Protein AF-A0A1Q3CLB9-F1 (afdb_monomer_lite)

pLDDT: mean 78.93, std 16.19, range [43.19, 96.69]

Radius of gyration: 23.75 Å; chains: 1; bounding box: 47×70×68 Å

Sequence (214 aa):
MLLSHIIPLILFYLAISYITNFLNIKEQKQLYISRQRNLSVSLRSLCISPFTMAELWMNNGRGALLTTSLNHLMHMAEVAIIKFPNEGLTLIASGSAHLVIAVYHVPFRDFDLFYCYENKSASVNLKGLYQRLNLGGAYDAIAIYFDDFEDGIILGFVNPFTHQMTYGHVPVTEVYEDHVDINDINFEYEVVVGIPSDQFSYMMMQLAIVENEW

Secondary structure (DSSP, 8-state):
--HHHHHHHHHHHHHHHHHHHHHHHHHHHHHHHHHHHHHHHHHHHHH--TT--EEEEE-TTHHHHHHHHHHHHHTT-SEEEEEE-TTEEEEEEE-TTSS-EEEEEEEGGGSSEEEESS-EEEEEEHHHHHHHHTTS-TT-EEEEEE-TTSSEEEEEEE-TTT--EEEEEEEB----S----GGG-----S------HHHHHHHHHHHHHHHTT-

Foldseek 3Di:
DPVVPVVVVVVVVVVVVVVVVVVVVVVVVVVLVVVVVVVVVVCCVVPDDVQFQWKFKAAFLVLVVVLVVLVVLLVFAQKWKWKQDPQFIWIWGAGPVNPDIDIDTDGRVNTPDTDGNDTDMFMFGSVLVSVQSVVEDSGWMWMWIDGPPDQFIKIWTADSPPRDIDIGTTGTDDDPDDDDDCVVDPDDDPDDDDDPPVVVVVVVVVVVVVVVVD

Structure (mmCIF, N/CA/C/O backbone):
data_AF-A0A1Q3CLB9-F1
#
_entry.id   AF-A0A1Q3CLB9-F1
#
loop_
_atom_site.group_PDB
_atom_site.id
_atom_site.type_symbol
_atom_site.label_atom_id
_atom_site.label_alt_id
_atom_site.label_comp_id
_atom_site.label_asym_id
_atom_site.label_entity_id
_atom_site.label_seq_id
_atom_site.pdbx_PDB_ins_code
_atom_site.Cartn_x
_atom_site.Cartn_y
_atom_site.Cartn_z
_atom_site.occupancy
_atom_site.B_iso_or_equiv
_atom_site.auth_seq_id
_atom_site.auth_comp_id
_atom_site.auth_asym_id
_atom_site.auth_atom_id
_atom_site.pdbx_PDB_model_num
ATOM 1 N N . MET A 1 1 ? -29.312 51.714 -31.470 1.00 57.94 1 MET A N 1
ATOM 2 C CA . MET A 1 1 ? -28.957 50.770 -32.555 1.00 57.94 1 MET A CA 1
ATOM 3 C C . MET A 1 1 ? -27.475 50.344 -32.563 1.00 57.94 1 MET A C 1
ATOM 5 O O . MET A 1 1 ? -27.055 49.719 -33.520 1.00 57.94 1 MET A O 1
ATOM 9 N N . LEU A 1 2 ? -26.679 50.634 -31.516 1.00 55.00 2 LEU A N 1
ATOM 10 C CA . LEU A 1 2 ? -25.248 50.261 -31.442 1.00 55.00 2 LEU A CA 1
ATOM 11 C C . LEU A 1 2 ? -24.964 49.031 -30.554 1.00 55.00 2 LEU A C 1
ATOM 13 O O . LEU A 1 2 ? -23.942 48.378 -30.721 1.00 55.00 2 LEU A O 1
ATOM 17 N N . LEU A 1 3 ? -25.881 48.666 -29.650 1.00 49.91 3 LEU A N 1
ATOM 18 C CA . LEU A 1 3 ? -25.710 47.531 -28.728 1.00 49.91 3 LEU A CA 1
ATOM 19 C C . LEU A 1 3 ? -25.955 46.151 -29.370 1.00 49.91 3 LEU A C 1
ATOM 21 O O . LEU A 1 3 ? -25.411 45.163 -28.884 1.00 49.91 3 LEU A O 1
ATOM 25 N N . SER A 1 4 ? -26.705 46.063 -30.476 1.00 54.50 4 SER A N 1
ATOM 26 C CA . SER A 1 4 ? -27.024 44.778 -31.130 1.00 54.50 4 SER A CA 1
ATOM 27 C C . SER A 1 4 ? -25.842 44.150 -31.875 1.00 54.50 4 SER A C 1
ATOM 29 O O . SER A 1 4 ? -25.861 42.950 -32.129 1.00 54.50 4 SER A O 1
ATOM 31 N N . HIS A 1 5 ? -24.810 44.931 -32.207 1.00 56.56 5 HIS A N 1
ATOM 32 C CA . HIS A 1 5 ? -23.625 44.444 -32.925 1.00 56.56 5 HIS A CA 1
ATOM 33 C C . HIS A 1 5 ? -22.418 44.174 -32.017 1.00 56.56 5 HIS A C 1
ATOM 35 O O . HIS A 1 5 ? -21.510 43.454 -32.420 1.00 56.56 5 HIS A O 1
ATOM 41 N N . ILE A 1 6 ? -22.415 44.683 -30.781 1.00 65.25 6 ILE A N 1
ATOM 42 C CA . ILE A 1 6 ? -21.288 44.526 -29.845 1.00 65.25 6 ILE A CA 1
ATOM 43 C C . ILE A 1 6 ? -21.364 43.189 -29.091 1.00 65.25 6 ILE A C 1
ATOM 45 O O . ILE A 1 6 ? -20.353 42.514 -28.912 1.00 65.25 6 ILE A O 1
ATOM 49 N N . ILE A 1 7 ? -22.568 42.760 -28.704 1.00 69.25 7 ILE A N 1
ATOM 50 C CA . ILE A 1 7 ? -22.790 41.510 -27.958 1.00 69.25 7 ILE A CA 1
ATOM 51 C C . ILE A 1 7 ? -22.323 40.251 -28.728 1.00 69.25 7 ILE A C 1
ATOM 53 O O . ILE A 1 7 ? -21.618 39.437 -28.128 1.00 69.25 7 ILE A O 1
ATOM 57 N N . PRO A 1 8 ? -22.616 40.076 -30.037 1.00 72.31 8 PRO A N 1
ATOM 58 C CA . PRO A 1 8 ? -22.130 38.915 -30.787 1.00 72.31 8 PRO A CA 1
ATOM 59 C C . PRO A 1 8 ? -20.600 38.869 -30.891 1.00 72.31 8 PRO A C 1
ATOM 61 O O . PRO A 1 8 ? -20.013 37.792 -30.840 1.00 72.31 8 PRO A O 1
ATOM 64 N N . LEU A 1 9 ? -19.948 40.030 -30.997 1.00 69.12 9 LEU A N 1
ATOM 65 C CA . LEU A 1 9 ? -18.490 40.143 -31.095 1.00 69.12 9 LEU A CA 1
ATOM 66 C C . LEU A 1 9 ? -17.792 39.749 -29.787 1.00 69.12 9 LEU A C 1
ATOM 68 O O . LEU A 1 9 ? -16.794 39.032 -29.820 1.00 69.12 9 LEU A O 1
ATOM 72 N N . ILE A 1 10 ? -18.344 40.149 -28.638 1.00 72.62 10 ILE A N 1
ATOM 73 C CA . ILE A 1 10 ? -17.819 39.760 -27.319 1.00 72.62 10 ILE A CA 1
ATOM 74 C C . ILE A 1 10 ? -17.993 38.254 -27.089 1.00 72.62 10 ILE A C 1
ATOM 76 O O . ILE A 1 10 ? -17.055 37.587 -26.655 1.00 72.62 10 ILE A O 1
ATOM 80 N N . LEU A 1 11 ? -19.163 37.699 -27.422 1.00 69.56 11 LEU A N 1
ATOM 81 C CA . LEU A 1 11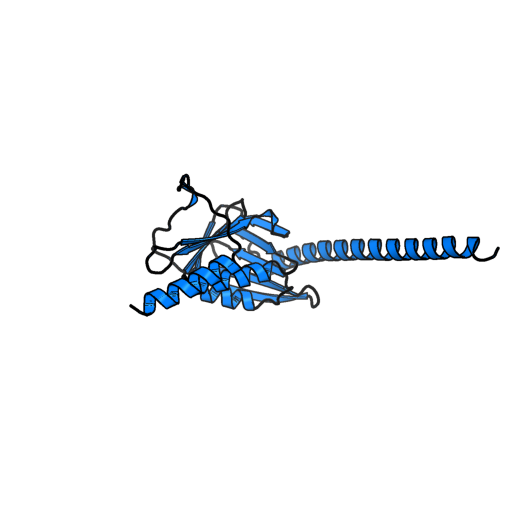 ? -19.419 36.261 -27.294 1.00 69.56 11 LEU A CA 1
ATOM 82 C C . LEU A 1 11 ? -18.503 35.434 -28.202 1.00 69.56 11 LEU A C 1
ATOM 84 O O . LEU A 1 11 ? -17.993 34.400 -27.776 1.00 69.56 11 LEU A O 1
ATOM 88 N N . PHE A 1 12 ? -18.234 35.910 -29.418 1.00 75.94 12 PHE A N 1
ATOM 89 C CA . PHE A 1 12 ? -17.296 35.268 -30.335 1.00 75.94 12 PHE A CA 1
ATOM 90 C C . PHE A 1 12 ? -15.861 35.276 -29.787 1.00 75.94 12 PHE A C 1
ATOM 92 O O . PHE A 1 12 ? -15.178 34.254 -29.824 1.00 75.94 12 PHE A O 1
ATOM 99 N N . TYR A 1 13 ? -15.420 36.392 -29.201 1.00 71.00 13 TYR A N 1
ATOM 100 C CA . TYR A 1 13 ? -14.084 36.498 -28.610 1.00 71.00 13 TYR A CA 1
ATOM 101 C C . TYR A 1 13 ? -13.918 35.602 -27.372 1.00 71.00 13 TYR A C 1
ATOM 103 O O . TYR A 1 13 ? -12.888 34.946 -27.207 1.00 71.00 13 TYR A O 1
ATOM 111 N N . LEU A 1 14 ? -14.950 35.517 -26.525 1.00 69.69 14 LEU A N 1
ATOM 112 C CA . LEU A 1 14 ? -14.973 34.610 -25.374 1.00 69.69 14 LEU A CA 1
ATOM 113 C C . LEU A 1 14 ? -14.983 33.140 -25.807 1.00 69.69 14 LEU A C 1
ATOM 115 O O . LEU A 1 14 ? -14.267 32.336 -25.216 1.00 69.69 14 LEU A O 1
ATOM 119 N N . ALA A 1 15 ? -15.727 32.794 -26.861 1.00 67.88 15 ALA A N 1
ATOM 120 C CA . ALA A 1 15 ? -15.744 31.441 -27.411 1.00 67.88 15 ALA A CA 1
ATOM 121 C C . ALA A 1 15 ? -14.373 31.038 -27.972 1.00 67.88 15 ALA A C 1
ATOM 123 O O . ALA A 1 15 ? -13.894 29.946 -27.675 1.00 67.88 15 ALA A O 1
ATOM 124 N N . ILE A 1 16 ? -13.701 31.928 -28.712 1.00 73.31 16 ILE A N 1
ATOM 125 C CA . ILE A 1 16 ? -12.342 31.674 -29.213 1.00 73.31 16 ILE A CA 1
ATOM 126 C C . ILE A 1 16 ? -11.362 31.497 -28.052 1.00 73.31 16 ILE A C 1
ATOM 128 O O . ILE A 1 16 ? -10.620 30.521 -28.049 1.00 73.31 16 ILE A O 1
ATOM 132 N N . SER A 1 17 ? -11.391 32.388 -27.055 1.00 68.25 17 SER A N 1
ATOM 133 C CA . SER A 1 17 ? -10.526 32.308 -25.867 1.00 68.25 17 SER A CA 1
ATOM 134 C C . SER A 1 17 ? -10.749 31.022 -25.058 1.00 68.25 17 SER A C 1
ATOM 136 O O . SER A 1 17 ? -9.806 30.396 -24.572 1.00 68.25 17 SER A O 1
ATOM 138 N N . TYR A 1 18 ? -12.003 30.578 -24.942 1.00 65.25 18 TYR A N 1
ATOM 139 C CA . TYR A 1 18 ? -12.338 29.323 -24.278 1.00 65.25 18 TYR A CA 1
ATOM 140 C C . TYR A 1 18 ? -11.830 28.108 -25.065 1.00 65.25 18 TYR A C 1
ATOM 142 O O . TYR A 1 18 ? -11.237 27.202 -24.483 1.00 65.25 18 TYR A O 1
ATOM 150 N N . ILE A 1 19 ? -12.006 28.101 -26.390 1.00 67.75 19 ILE A N 1
ATOM 151 C CA . ILE A 1 19 ? -11.545 27.012 -27.261 1.00 67.75 19 ILE A CA 1
ATOM 152 C C . ILE A 1 19 ? -10.016 26.926 -27.270 1.00 67.75 19 ILE A C 1
ATOM 154 O O . ILE A 1 19 ? -9.477 25.826 -27.159 1.00 67.75 19 ILE A O 1
ATOM 158 N N . THR A 1 20 ? -9.303 28.053 -27.348 1.00 61.88 20 THR A N 1
ATOM 159 C CA . THR A 1 20 ? -7.833 28.061 -27.306 1.00 61.88 20 THR A CA 1
ATOM 160 C C . THR A 1 20 ? -7.301 27.601 -25.954 1.00 61.88 20 THR A C 1
ATOM 162 O O . THR A 1 20 ? -6.386 26.781 -25.923 1.00 61.88 20 THR A O 1
ATOM 165 N N . ASN A 1 21 ? -7.905 28.024 -24.838 1.00 59.34 21 ASN A N 1
ATOM 166 C CA . ASN A 1 21 ? -7.548 27.500 -23.516 1.00 59.34 21 ASN A CA 1
ATOM 167 C C . ASN A 1 21 ? -7.835 25.998 -23.391 1.00 59.34 21 ASN A C 1
ATOM 169 O O . ASN A 1 21 ? -7.006 25.253 -22.874 1.00 59.34 21 ASN A O 1
ATOM 173 N N . PHE A 1 22 ? -8.974 25.526 -23.897 1.00 57.91 22 PHE A N 1
ATOM 174 C CA . PHE A 1 22 ? -9.333 24.111 -23.842 1.00 57.91 22 PHE A CA 1
ATOM 175 C C . PHE A 1 22 ? -8.406 23.232 -24.697 1.00 57.91 22 PHE A C 1
ATOM 177 O O . PHE A 1 22 ? -8.018 22.141 -24.271 1.00 57.91 22 PHE A O 1
ATOM 184 N N . LEU A 1 23 ? -8.012 23.709 -25.881 1.00 50.00 23 LEU A N 1
ATOM 185 C CA . LEU A 1 23 ? -7.028 23.042 -26.738 1.00 50.00 23 LEU A CA 1
ATOM 186 C C . LEU A 1 23 ? -5.643 23.017 -26.084 1.00 50.00 23 LEU A C 1
ATOM 188 O O . LEU A 1 23 ? -5.027 21.955 -26.036 1.00 50.00 23 LEU A O 1
ATOM 192 N N . ASN A 1 24 ? -5.207 24.127 -25.483 1.00 62.12 24 ASN A N 1
ATOM 193 C CA . ASN A 1 24 ? -3.935 24.209 -24.762 1.00 62.12 24 ASN A CA 1
ATOM 194 C C . ASN A 1 24 ? -3.892 23.231 -23.571 1.00 62.12 24 ASN A C 1
ATOM 196 O O . ASN A 1 24 ? -2.922 22.500 -23.398 1.00 62.12 24 ASN A O 1
ATOM 200 N N . ILE A 1 25 ? -4.982 23.111 -22.804 1.00 57.22 25 ILE A N 1
ATOM 201 C CA . ILE A 1 25 ? -5.084 22.132 -21.706 1.00 57.22 25 ILE A CA 1
ATOM 202 C C . ILE A 1 25 ? -5.002 20.690 -22.231 1.00 57.22 25 ILE A C 1
ATOM 204 O O . ILE A 1 25 ? -4.339 19.846 -21.624 1.00 57.22 25 ILE A O 1
ATOM 208 N N . LYS A 1 26 ? -5.646 20.380 -23.365 1.00 51.84 26 LYS A N 1
ATOM 209 C CA . LYS A 1 26 ? -5.561 19.045 -23.981 1.00 51.84 26 LYS A CA 1
ATOM 210 C C . LYS A 1 26 ? -4.156 18.727 -24.485 1.00 51.84 26 LYS A C 1
ATOM 212 O O . LYS A 1 26 ? -3.683 17.614 -24.256 1.00 51.84 26 LYS A O 1
ATOM 217 N N . GLU A 1 27 ? -3.493 19.678 -25.135 1.00 51.56 27 GLU A N 1
ATOM 218 C CA . GLU A 1 27 ? -2.121 19.514 -25.620 1.00 51.56 27 GLU A CA 1
ATOM 219 C C . GLU A 1 27 ? -1.133 19.359 -24.466 1.00 51.56 27 GLU A C 1
ATOM 221 O O . GLU A 1 27 ? -0.318 18.441 -24.495 1.00 51.56 27 GLU A O 1
ATOM 226 N N . GLN A 1 28 ? -1.262 20.152 -23.398 1.00 47.31 28 GLN A N 1
ATOM 227 C CA . GLN A 1 28 ? -0.448 19.996 -22.191 1.00 47.31 28 GLN A CA 1
ATOM 228 C C . GLN A 1 28 ? -0.676 18.645 -21.514 1.00 47.31 28 GLN A C 1
ATOM 230 O O . GLN A 1 28 ? 0.284 18.007 -21.088 1.00 47.31 28 GLN A O 1
ATOM 235 N N . LYS A 1 29 ? -1.920 18.156 -21.471 1.00 44.75 29 LYS A N 1
ATOM 236 C CA . LYS A 1 29 ? -2.231 16.827 -20.931 1.00 44.75 29 LYS A CA 1
ATOM 237 C C . LYS A 1 29 ? -1.627 15.706 -21.786 1.00 44.75 29 LYS A C 1
ATOM 239 O O . LYS A 1 29 ? -1.108 14.742 -21.237 1.00 44.75 29 LYS A O 1
ATOM 244 N N . GLN A 1 30 ? -1.634 15.837 -23.114 1.00 47.56 30 GLN A N 1
ATOM 245 C CA . GLN A 1 30 ? -0.994 14.880 -24.030 1.00 47.56 30 GLN A CA 1
ATOM 246 C C . GLN A 1 30 ? 0.540 14.926 -23.956 1.00 47.56 30 GLN A C 1
ATOM 248 O O . GLN A 1 30 ? 1.192 13.881 -23.949 1.00 47.56 30 GLN A O 1
ATOM 253 N N . LEU A 1 31 ? 1.133 16.115 -23.830 1.00 47.94 31 LEU A N 1
ATOM 254 C CA . LEU A 1 31 ? 2.564 16.304 -23.567 1.00 47.94 31 LEU A CA 1
ATOM 255 C C . LEU A 1 31 ? 2.975 15.733 -22.207 1.00 47.94 31 LEU A C 1
ATOM 257 O O . LEU A 1 31 ? 4.024 15.106 -22.101 1.00 47.94 31 LEU A O 1
ATOM 261 N N . TYR A 1 32 ? 2.137 15.886 -21.183 1.00 46.34 32 TYR A N 1
ATOM 262 C CA . TYR A 1 32 ? 2.347 15.281 -19.872 1.00 46.34 32 TYR A CA 1
ATOM 263 C C . TYR A 1 32 ? 2.294 13.750 -19.948 1.00 46.34 32 TYR A C 1
ATOM 265 O O . TYR A 1 32 ? 3.220 13.093 -19.490 1.00 46.34 32 TYR A O 1
ATOM 273 N N . ILE A 1 33 ? 1.281 13.173 -20.605 1.00 50.38 33 ILE A N 1
ATOM 274 C CA . ILE A 1 33 ? 1.142 11.715 -20.777 1.00 50.38 33 ILE A CA 1
ATOM 275 C C . ILE A 1 33 ? 2.295 11.129 -21.608 1.00 50.38 33 ILE A C 1
ATOM 277 O O . ILE A 1 33 ? 2.848 10.090 -21.259 1.00 50.38 33 ILE A O 1
ATOM 281 N N . SER A 1 34 ? 2.690 11.785 -22.701 1.00 47.19 34 SER A N 1
ATOM 282 C CA . SER A 1 34 ? 3.820 11.334 -23.528 1.00 47.19 34 SER A CA 1
ATOM 283 C C . SER A 1 34 ? 5.165 11.468 -22.809 1.00 47.19 34 SER A C 1
ATOM 285 O O . SER A 1 34 ? 6.009 10.583 -22.937 1.00 47.19 34 SER A O 1
ATOM 287 N N . ARG A 1 35 ? 5.360 12.509 -21.988 1.00 51.47 35 ARG A N 1
ATOM 288 C CA . ARG A 1 35 ? 6.551 12.641 -21.134 1.00 51.47 35 ARG A CA 1
ATOM 289 C C . ARG A 1 35 ? 6.564 11.637 -19.989 1.00 51.47 35 ARG A C 1
ATOM 291 O O . ARG A 1 35 ? 7.617 11.075 -19.741 1.00 51.47 35 ARG A O 1
ATOM 298 N N . GLN A 1 36 ? 5.423 11.349 -19.366 1.00 48.62 36 GLN A N 1
ATOM 299 C CA . GLN A 1 36 ? 5.272 10.273 -18.379 1.00 48.62 36 GLN A CA 1
ATOM 300 C C . GLN A 1 36 ? 5.627 8.908 -18.988 1.00 48.62 36 GLN A C 1
ATOM 302 O O . GLN A 1 36 ? 6.389 8.159 -18.391 1.00 48.62 36 GLN A O 1
ATOM 307 N N . ARG A 1 37 ? 5.198 8.624 -20.228 1.00 48.16 37 ARG A N 1
ATOM 308 C CA . ARG A 1 37 ? 5.634 7.423 -20.969 1.00 48.16 37 ARG A CA 1
ATOM 309 C C . ARG A 1 37 ? 7.136 7.405 -21.267 1.00 48.16 37 ARG A C 1
ATOM 311 O O . ARG A 1 37 ? 7.766 6.357 -21.203 1.00 48.16 37 ARG A O 1
ATOM 318 N N . ASN A 1 38 ? 7.736 8.549 -21.582 1.00 45.47 38 ASN A N 1
ATOM 319 C CA . ASN A 1 38 ? 9.188 8.621 -21.769 1.00 45.47 38 ASN A CA 1
ATOM 320 C C . ASN A 1 38 ? 9.947 8.479 -20.437 1.00 45.47 38 ASN A C 1
ATOM 322 O O . ASN A 1 38 ? 11.026 7.892 -20.416 1.00 45.47 38 ASN A O 1
ATOM 326 N N . LEU A 1 39 ? 9.370 8.940 -19.323 1.00 48.00 39 LEU A N 1
ATOM 327 C CA . LEU A 1 39 ? 9.885 8.704 -17.974 1.00 48.00 39 LEU A CA 1
ATOM 328 C C . LEU A 1 39 ? 9.754 7.237 -17.554 1.00 48.00 39 LEU A C 1
ATOM 330 O O . LEU A 1 39 ? 10.686 6.717 -16.955 1.00 48.00 39 LEU A O 1
ATOM 334 N N . SER A 1 40 ? 8.668 6.540 -17.907 1.00 45.88 40 SER A N 1
ATOM 335 C CA . SER A 1 40 ? 8.568 5.091 -17.680 1.00 45.88 40 SER A CA 1
ATOM 336 C C . SER A 1 40 ? 9.613 4.319 -18.481 1.00 45.88 40 SER A C 1
ATOM 338 O O . SER A 1 40 ? 10.141 3.320 -18.009 1.00 45.88 40 SER A O 1
ATOM 340 N N . VAL A 1 41 ? 9.994 4.815 -19.664 1.00 48.34 41 VAL A N 1
ATOM 341 C CA . VAL A 1 41 ? 11.107 4.254 -20.445 1.00 48.34 41 VAL A CA 1
ATOM 342 C C . VAL A 1 41 ? 12.470 4.556 -19.802 1.00 48.34 41 VAL A C 1
ATOM 344 O O . VAL A 1 41 ? 13.331 3.678 -19.792 1.00 48.34 41 VAL A O 1
ATOM 347 N N . SER A 1 42 ? 12.687 5.742 -19.216 1.00 46.25 42 SER A N 1
ATOM 348 C CA . SER A 1 42 ? 13.953 6.030 -18.519 1.00 46.25 42 SER A CA 1
ATOM 349 C C . SER A 1 42 ? 14.065 5.296 -17.179 1.00 46.25 42 SER A C 1
ATOM 351 O O . SER A 1 42 ? 15.148 4.828 -16.841 1.00 46.25 42 SER A O 1
ATOM 353 N N . LEU A 1 43 ? 12.963 5.134 -16.443 1.00 46.91 43 LEU A N 1
ATOM 354 C CA . LEU A 1 43 ? 12.898 4.322 -15.223 1.00 46.91 43 LEU A CA 1
ATOM 355 C C . LEU A 1 43 ? 13.128 2.837 -15.530 1.00 46.91 43 LEU A C 1
ATOM 357 O O . LEU A 1 43 ? 13.936 2.206 -14.849 1.00 46.91 43 LEU A O 1
ATOM 361 N N . ARG A 1 44 ? 12.580 2.331 -16.648 1.00 46.69 44 ARG A N 1
ATOM 362 C CA . ARG A 1 44 ? 12.943 1.020 -17.217 1.00 46.69 44 ARG A CA 1
ATOM 363 C C . ARG A 1 44 ? 14.445 0.853 -17.445 1.00 46.69 44 ARG A C 1
ATOM 365 O O . ARG A 1 44 ? 14.974 -0.228 -17.242 1.00 46.69 44 ARG A O 1
ATOM 372 N N . SER A 1 45 ? 15.148 1.911 -17.843 1.00 44.78 45 SER A N 1
ATOM 373 C CA . SER A 1 45 ? 16.596 1.841 -18.087 1.00 44.78 45 SER A CA 1
ATOM 374 C C . SER A 1 45 ? 17.472 1.995 -16.837 1.00 44.78 45 SER A C 1
ATOM 376 O O . SER A 1 45 ? 18.649 1.648 -16.889 1.00 44.78 45 SER A O 1
ATOM 378 N N . LEU A 1 46 ? 16.927 2.529 -15.737 1.00 44.78 46 LEU A N 1
ATOM 379 C CA . LEU A 1 46 ? 17.679 2.865 -14.520 1.00 44.78 46 LEU A CA 1
ATOM 380 C C . LEU A 1 46 ? 17.454 1.881 -13.366 1.00 44.78 46 LEU A C 1
ATOM 382 O O . LEU A 1 46 ? 18.340 1.754 -12.525 1.00 44.78 46 LEU A O 1
ATOM 386 N N . CYS A 1 47 ? 16.306 1.197 -13.317 1.00 43.19 47 CYS A N 1
ATOM 387 C CA . CYS A 1 47 ? 15.939 0.357 -12.170 1.00 43.19 47 CYS A CA 1
ATOM 388 C C . CYS A 1 47 ? 15.295 -0.988 -12.532 1.00 43.19 47 CYS A C 1
ATOM 390 O O . CYS A 1 47 ? 14.987 -1.752 -11.629 1.00 43.19 47 CYS A O 1
ATOM 392 N N . ILE A 1 48 ? 15.068 -1.296 -13.810 1.00 47.62 48 ILE A N 1
ATOM 393 C CA . ILE A 1 48 ? 14.277 -2.473 -14.189 1.00 47.62 48 ILE A CA 1
ATOM 394 C C . ILE A 1 48 ? 15.220 -3.520 -14.763 1.00 47.62 48 ILE A C 1
ATOM 396 O O . ILE A 1 48 ? 15.600 -3.503 -15.936 1.00 47.62 48 ILE A O 1
ATOM 400 N N . SER A 1 49 ? 15.614 -4.432 -13.879 1.00 50.41 49 SER A N 1
ATOM 401 C CA . SER A 1 49 ? 15.990 -5.793 -14.246 1.00 50.41 49 SER A CA 1
ATOM 402 C C . SER A 1 49 ? 15.024 -6.301 -15.332 1.00 50.41 49 SER A C 1
ATOM 404 O O . SER A 1 49 ? 13.813 -6.120 -15.195 1.00 50.41 49 SER A O 1
ATOM 406 N N . PRO A 1 50 ? 15.482 -6.969 -16.408 1.00 54.50 50 PRO A N 1
ATOM 407 C CA . PRO A 1 50 ? 14.577 -7.579 -17.389 1.00 54.50 50 PRO A CA 1
ATOM 408 C C . PRO A 1 50 ? 13.622 -8.626 -16.775 1.00 54.50 50 PRO A C 1
ATOM 410 O O . PRO A 1 50 ? 12.775 -9.157 -17.490 1.00 54.50 50 PRO A O 1
ATOM 413 N N . PHE A 1 51 ? 13.750 -8.904 -15.473 1.00 59.56 51 PHE A N 1
ATOM 414 C CA . PHE A 1 51 ? 12.959 -9.839 -14.688 1.00 59.56 51 PHE A CA 1
ATOM 415 C C . PHE A 1 51 ? 11.945 -9.181 -13.737 1.00 59.56 51 PHE A C 1
ATOM 417 O O . PHE A 1 51 ? 11.338 -9.902 -12.955 1.00 59.56 51 PHE A O 1
ATOM 424 N N . THR A 1 52 ? 11.705 -7.862 -13.803 1.00 62.75 52 THR A N 1
ATOM 425 C CA . THR A 1 52 ? 10.721 -7.210 -12.917 1.00 62.75 52 THR A CA 1
ATOM 426 C C . THR A 1 52 ? 9.353 -7.893 -12.984 1.00 62.75 52 THR A C 1
ATOM 428 O O . THR A 1 52 ? 8.699 -7.928 -14.031 1.00 62.75 52 THR A O 1
ATOM 431 N N . MET A 1 53 ? 8.926 -8.416 -11.834 1.00 80.12 53 MET A N 1
ATOM 432 C CA . MET A 1 53 ? 7.740 -9.260 -11.703 1.00 80.12 53 MET A CA 1
ATOM 433 C C . MET A 1 53 ? 6.463 -8.431 -11.582 1.00 80.12 53 MET A C 1
ATOM 435 O O . MET A 1 53 ? 5.436 -8.811 -12.147 1.00 80.12 53 MET A O 1
ATOM 439 N N . ALA A 1 54 ? 6.528 -7.279 -10.909 1.00 85.81 54 ALA A N 1
ATOM 440 C CA . ALA A 1 54 ? 5.441 -6.309 -10.851 1.00 85.81 54 ALA A CA 1
ATOM 441 C C . ALA A 1 54 ? 5.945 -4.867 -11.012 1.00 85.81 54 ALA A C 1
ATOM 443 O O . ALA A 1 54 ? 6.935 -4.466 -10.402 1.00 85.81 54 ALA A O 1
ATOM 444 N N . GLU A 1 55 ? 5.232 -4.081 -11.820 1.00 90.69 55 GLU A N 1
ATOM 445 C CA . GLU A 1 55 ? 5.443 -2.649 -12.041 1.00 90.69 55 GLU A CA 1
ATOM 446 C C . GLU A 1 55 ? 4.086 -1.930 -11.989 1.00 90.69 55 GLU A C 1
ATOM 448 O O . GLU A 1 55 ? 3.183 -2.190 -12.788 1.00 90.69 55 GLU A O 1
ATOM 453 N N . LEU A 1 56 ? 3.945 -1.002 -11.045 1.00 92.19 56 LEU A N 1
ATOM 454 C CA . LEU A 1 56 ? 2.691 -0.308 -10.752 1.00 92.19 56 LEU A CA 1
ATOM 455 C C . LEU A 1 56 ? 2.947 1.190 -10.701 1.00 92.19 56 LEU A C 1
ATOM 457 O O . LEU A 1 56 ? 3.905 1.609 -10.063 1.00 92.19 56 LEU A O 1
ATOM 461 N N . TRP A 1 57 ? 2.100 2.004 -11.321 1.00 91.69 57 TRP A N 1
ATOM 462 C CA . TRP A 1 57 ? 2.262 3.457 -11.326 1.00 91.69 57 TRP A CA 1
ATOM 463 C C . TRP A 1 57 ? 0.971 4.177 -10.967 1.00 91.69 57 TRP A C 1
ATOM 465 O O . TRP A 1 57 ? -0.092 3.875 -11.507 1.00 91.69 57 TRP A O 1
ATOM 475 N N . MET A 1 58 ? 1.078 5.175 -10.095 1.00 91.50 58 MET A N 1
ATOM 476 C CA . MET A 1 58 ? -0.029 6.004 -9.629 1.00 91.50 58 MET A CA 1
ATOM 477 C C . MET A 1 58 ? 0.338 7.484 -9.739 1.00 91.50 58 MET A C 1
ATOM 479 O O . MET A 1 58 ? 1.275 7.944 -9.090 1.00 91.50 58 MET A O 1
ATOM 483 N N . ASN A 1 59 ? -0.431 8.251 -10.510 1.00 88.81 59 ASN A N 1
ATOM 484 C CA . ASN A 1 59 ? -0.272 9.698 -10.659 1.00 88.81 59 ASN A CA 1
ATOM 485 C C . ASN A 1 59 ? -1.358 10.496 -9.916 1.00 88.81 59 ASN A C 1
ATOM 487 O O . ASN A 1 59 ? -2.287 9.955 -9.314 1.00 88.81 59 ASN A O 1
ATOM 491 N N . ASN A 1 60 ? -1.270 11.828 -10.023 1.00 80.06 60 ASN A N 1
ATOM 492 C CA . ASN A 1 60 ? -2.311 12.781 -9.615 1.00 80.06 60 ASN A CA 1
ATOM 493 C C . ASN A 1 60 ? -2.681 12.692 -8.125 1.00 80.06 60 ASN A C 1
ATOM 495 O O . ASN A 1 60 ? -3.852 12.796 -7.766 1.00 80.06 60 ASN A O 1
ATOM 499 N N . GLY A 1 61 ? -1.692 12.457 -7.262 1.00 78.31 61 GLY A N 1
ATOM 500 C CA . GLY A 1 61 ? -1.893 12.377 -5.814 1.00 78.31 61 GLY A CA 1
ATOM 501 C C . GLY A 1 61 ? -2.604 11.112 -5.326 1.00 78.31 61 GLY A C 1
ATOM 502 O O . GLY A 1 61 ? -2.852 10.982 -4.131 1.00 78.31 61 GLY A O 1
ATOM 503 N N . ARG A 1 62 ? -2.881 10.132 -6.201 1.00 83.06 62 ARG A N 1
ATOM 504 C CA . ARG A 1 62 ? -3.402 8.819 -5.775 1.00 83.06 62 ARG A CA 1
ATOM 505 C C . ARG A 1 62 ? -2.418 8.077 -4.867 1.00 83.06 62 ARG A C 1
ATOM 507 O O . ARG A 1 62 ? -2.839 7.337 -3.986 1.00 83.06 62 ARG A O 1
ATOM 514 N N . GLY A 1 63 ? -1.122 8.341 -5.021 1.00 83.25 63 GLY A N 1
ATOM 515 C CA . GLY A 1 63 ? -0.096 7.853 -4.108 1.00 83.25 63 GLY A CA 1
ATOM 516 C C . GLY A 1 63 ? -0.268 8.332 -2.660 1.00 83.25 63 GLY A C 1
ATOM 517 O O . GLY A 1 63 ? -0.070 7.561 -1.727 1.00 83.25 63 GLY A O 1
ATOM 518 N N . ALA A 1 64 ? -0.735 9.567 -2.450 1.00 85.69 64 ALA A N 1
ATOM 519 C CA . ALA A 1 64 ? -0.997 10.093 -1.110 1.00 85.69 64 ALA A CA 1
ATOM 520 C C . ALA A 1 64 ? -2.176 9.385 -0.416 1.00 85.69 64 ALA A C 1
ATOM 522 O O . ALA A 1 64 ? -2.203 9.281 0.814 1.00 85.69 64 ALA A O 1
ATOM 523 N N . LEU A 1 65 ? -3.137 8.868 -1.194 1.00 85.44 65 LEU A N 1
ATOM 524 C CA . LEU A 1 65 ? -4.230 8.047 -0.666 1.00 85.44 65 LEU A CA 1
ATOM 525 C C . LEU A 1 65 ? -3.697 6.727 -0.109 1.00 85.44 65 LEU A C 1
ATOM 527 O O . LEU A 1 65 ? -4.047 6.375 1.013 1.00 85.44 65 LEU A O 1
ATOM 531 N N . LEU A 1 66 ? -2.797 6.056 -0.839 1.00 88.12 66 LEU A N 1
ATOM 532 C CA . LEU A 1 66 ? -2.123 4.844 -0.363 1.00 88.12 66 LEU A CA 1
ATOM 533 C C . LEU A 1 66 ? -1.390 5.108 0.962 1.00 88.12 66 LEU A C 1
ATOM 535 O O . LEU A 1 66 ? -1.571 4.366 1.927 1.00 88.12 66 LEU A O 1
ATOM 539 N N . THR A 1 67 ? -0.630 6.205 1.043 1.00 90.75 67 THR A N 1
ATOM 540 C CA . THR A 1 67 ? 0.077 6.606 2.271 1.00 90.75 67 THR A CA 1
ATOM 541 C C . THR A 1 67 ? -0.886 6.845 3.436 1.00 90.75 67 THR A C 1
ATOM 543 O O . THR A 1 67 ? -0.650 6.365 4.544 1.00 90.75 67 THR A O 1
ATOM 546 N N . THR A 1 68 ? -2.001 7.540 3.192 1.00 89.81 68 THR A N 1
ATOM 547 C CA . THR A 1 68 ? -3.000 7.855 4.225 1.00 89.81 68 THR A CA 1
ATOM 548 C C . THR A 1 68 ? -3.714 6.594 4.716 1.00 89.81 68 THR A C 1
ATOM 550 O O . THR A 1 68 ? -3.889 6.414 5.919 1.00 89.81 68 THR A O 1
ATOM 553 N N . SER A 1 69 ? -4.080 5.681 3.813 1.00 87.81 69 SER A N 1
ATOM 554 C CA . SER A 1 69 ? -4.690 4.398 4.177 1.00 87.81 69 SER A CA 1
ATOM 555 C C . SER A 1 69 ? -3.738 3.524 5.002 1.00 87.81 69 SER A C 1
ATOM 557 O O . SER A 1 69 ? -4.157 2.933 5.997 1.00 87.81 69 SER A O 1
ATOM 559 N N . LEU A 1 70 ? -2.447 3.497 4.658 1.00 90.38 70 LEU A N 1
ATOM 560 C CA . LEU A 1 70 ? -1.441 2.734 5.403 1.00 90.38 70 LEU A CA 1
ATOM 561 C C . LEU A 1 70 ? -1.169 3.280 6.807 1.00 90.38 70 LEU A C 1
ATOM 563 O O . LEU A 1 70 ? -0.869 2.493 7.704 1.00 90.38 70 LEU A O 1
ATOM 567 N N . ASN A 1 71 ? -1.334 4.588 7.030 1.00 90.81 71 ASN A N 1
ATOM 568 C CA . ASN A 1 71 ? -1.211 5.174 8.366 1.00 90.81 71 ASN A CA 1
ATOM 569 C C . ASN A 1 71 ? -2.186 4.525 9.364 1.00 90.81 71 ASN A C 1
ATOM 571 O O . ASN A 1 71 ? -1.816 4.231 10.495 1.00 90.81 71 ASN A O 1
ATOM 575 N N . HIS A 1 72 ? -3.422 4.246 8.939 1.00 87.25 72 HIS A N 1
ATOM 576 C CA . HIS A 1 72 ? -4.406 3.576 9.791 1.00 87.25 72 HIS A CA 1
ATOM 577 C C . HIS A 1 72 ? -4.049 2.105 10.045 1.00 87.25 72 HIS A C 1
ATOM 579 O O . HIS A 1 72 ? -4.179 1.629 11.170 1.00 87.25 72 HIS A O 1
ATOM 585 N N . LEU A 1 73 ? -3.542 1.403 9.026 1.00 88.31 73 LEU A N 1
ATOM 586 C CA . LEU A 1 73 ? -3.145 -0.005 9.136 1.00 88.31 73 LEU A CA 1
ATOM 587 C C . LEU A 1 73 ? -1.961 -0.212 10.090 1.00 88.31 73 LEU A C 1
ATOM 589 O O . LEU A 1 73 ? -1.939 -1.191 10.834 1.00 88.31 73 LEU A O 1
ATOM 593 N N . MET A 1 74 ? -1.018 0.731 10.134 1.00 90.12 74 MET A N 1
ATOM 594 C CA . MET A 1 74 ? 0.131 0.685 11.047 1.00 90.12 74 MET A CA 1
ATOM 595 C C . MET A 1 74 ? -0.234 0.669 12.532 1.00 90.12 74 MET A C 1
ATOM 597 O O . MET A 1 74 ? 0.542 0.174 13.345 1.00 90.12 74 MET A O 1
ATOM 601 N N . HIS A 1 75 ? -1.371 1.256 12.908 1.00 87.12 75 HIS A N 1
ATOM 602 C CA . HIS A 1 75 ? -1.826 1.235 14.298 1.00 87.12 75 HIS A CA 1
ATOM 603 C C . HIS A 1 75 ? -2.436 -0.115 14.692 1.00 87.12 75 HIS A C 1
ATOM 605 O O . HIS A 1 75 ? -2.609 -0.378 15.878 1.00 87.12 75 HIS A O 1
ATOM 611 N N . MET A 1 76 ? -2.758 -0.956 13.707 1.00 86.94 76 MET A N 1
ATOM 612 C CA . MET A 1 76 ? -3.402 -2.248 13.906 1.00 86.94 76 MET A CA 1
ATOM 613 C C . MET A 1 76 ? -2.408 -3.412 13.839 1.00 86.94 76 MET A C 1
ATOM 615 O O . MET A 1 76 ? -2.511 -4.340 14.637 1.00 86.94 76 MET A O 1
ATOM 619 N N . ALA A 1 77 ? -1.466 -3.375 12.893 1.00 88.94 77 ALA A N 1
ATOM 620 C CA . ALA A 1 77 ? -0.557 -4.480 12.607 1.00 88.94 77 ALA A CA 1
ATOM 621 C C . ALA A 1 77 ? 0.881 -3.999 12.380 1.00 88.94 77 ALA A C 1
ATOM 623 O O . ALA A 1 77 ? 1.121 -2.898 11.880 1.00 88.94 77 ALA A O 1
ATOM 624 N N . GLU A 1 78 ? 1.847 -4.855 12.711 1.00 90.31 78 GLU A N 1
ATOM 625 C CA . GLU A 1 78 ? 3.266 -4.592 12.450 1.00 90.31 78 GLU A CA 1
ATOM 626 C C . GLU A 1 78 ? 3.667 -4.960 11.015 1.00 90.31 78 GLU A C 1
ATOM 628 O O . GLU A 1 78 ? 4.432 -4.238 10.370 1.00 90.31 78 GLU A O 1
ATOM 633 N N . VAL A 1 79 ? 3.128 -6.068 10.507 1.00 90.44 79 VAL A N 1
ATOM 634 C CA . VAL A 1 79 ? 3.464 -6.639 9.201 1.00 90.44 79 VAL A CA 1
ATOM 635 C C . VAL A 1 79 ? 2.206 -6.746 8.347 1.00 90.44 79 VAL A C 1
ATOM 637 O O . VAL A 1 79 ? 1.116 -7.021 8.850 1.00 90.44 79 VAL A O 1
ATOM 640 N N . ALA A 1 80 ? 2.363 -6.523 7.046 1.00 91.38 80 ALA A N 1
ATOM 641 C CA . ALA A 1 80 ? 1.333 -6.784 6.053 1.00 91.38 80 ALA A CA 1
ATOM 642 C C . ALA A 1 80 ? 1.903 -7.582 4.888 1.00 91.38 80 ALA A C 1
ATOM 644 O O . ALA A 1 80 ? 3.063 -7.413 4.513 1.00 91.38 80 ALA A O 1
ATOM 645 N N . ILE A 1 81 ? 1.054 -8.395 4.275 1.00 90.69 81 ILE A N 1
ATOM 646 C CA . ILE A 1 81 ? 1.331 -9.017 2.988 1.00 90.69 81 ILE A CA 1
ATOM 647 C C . ILE A 1 81 ? 0.824 -8.088 1.903 1.00 90.69 81 ILE A C 1
ATOM 649 O O . ILE A 1 81 ? -0.343 -7.695 1.905 1.00 90.69 81 ILE A O 1
ATOM 653 N N . ILE A 1 82 ? 1.678 -7.803 0.938 1.00 91.75 82 ILE A N 1
ATOM 654 C CA . ILE A 1 82 ? 1.303 -7.169 -0.313 1.00 91.75 82 ILE A CA 1
ATOM 655 C C . ILE A 1 82 ? 1.151 -8.270 -1.345 1.00 91.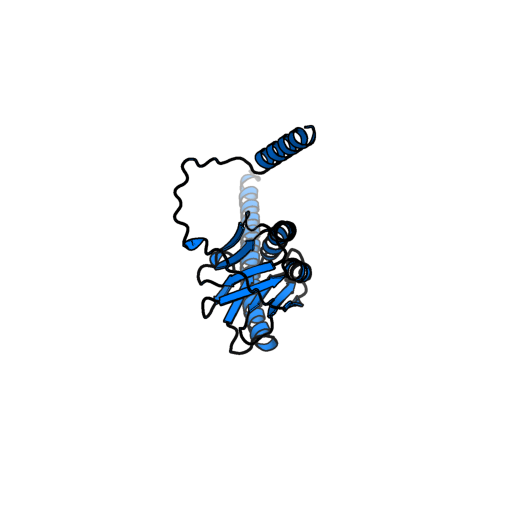75 82 ILE A C 1
ATOM 657 O O . ILE A 1 82 ? 2.129 -8.919 -1.693 1.00 91.75 82 ILE A O 1
ATOM 661 N N . LYS A 1 83 ? -0.073 -8.493 -1.816 1.00 90.25 83 LYS A N 1
ATOM 662 C CA . LYS A 1 83 ? -0.394 -9.360 -2.946 1.00 90.25 83 LYS A CA 1
ATOM 663 C C . LYS A 1 83 ? -0.515 -8.511 -4.213 1.00 90.25 83 LYS A C 1
ATOM 665 O O . LYS A 1 83 ? -1.129 -7.440 -4.201 1.00 90.25 83 LYS A O 1
ATOM 670 N N . PHE A 1 84 ? 0.002 -9.048 -5.309 1.00 88.06 84 PHE A N 1
ATOM 671 C CA . PHE A 1 84 ? -0.016 -8.459 -6.644 1.00 88.06 84 PHE A CA 1
ATOM 672 C C . PHE A 1 84 ? -0.843 -9.317 -7.624 1.00 88.06 84 PHE A C 1
ATOM 674 O O . PHE A 1 84 ? -0.284 -9.885 -8.562 1.00 88.06 84 PHE A O 1
ATOM 681 N N . PRO A 1 85 ? -2.158 -9.516 -7.396 1.00 85.06 85 PRO A N 1
ATOM 682 C CA . PRO A 1 85 ? -3.005 -10.220 -8.351 1.00 85.06 85 PRO A CA 1
ATOM 683 C C . PRO A 1 85 ? -3.262 -9.386 -9.613 1.00 85.06 85 PRO A C 1
ATOM 685 O O . PRO A 1 85 ? -3.217 -8.160 -9.588 1.00 85.06 85 PRO A O 1
ATOM 688 N N . ASN A 1 86 ? -3.671 -10.039 -10.702 1.00 84.12 86 ASN A N 1
ATOM 689 C CA . ASN A 1 86 ? -4.057 -9.361 -11.952 1.00 84.12 86 ASN A CA 1
ATOM 690 C C . ASN A 1 86 ? -5.184 -8.314 -11.797 1.00 84.12 86 ASN A C 1
ATOM 692 O O . ASN A 1 86 ? -5.371 -7.469 -12.670 1.00 84.12 86 ASN A O 1
ATOM 696 N N . GLU A 1 87 ? -5.950 -8.370 -10.706 1.00 88.25 87 GLU A N 1
ATOM 697 C CA . GLU A 1 87 ? -7.084 -7.480 -10.442 1.00 88.25 87 GLU A CA 1
ATOM 698 C C . GLU A 1 87 ? -6.696 -6.176 -9.726 1.00 88.25 87 GLU A C 1
ATOM 700 O O . GLU A 1 87 ? -7.486 -5.229 -9.697 1.00 88.25 87 GLU A O 1
ATOM 705 N N . GLY A 1 88 ? -5.490 -6.082 -9.162 1.00 91.38 88 GLY A N 1
ATOM 706 C CA . GLY A 1 88 ? -5.063 -4.894 -8.430 1.00 91.38 88 GLY A CA 1
ATOM 707 C C . GLY A 1 88 ? -3.998 -5.165 -7.376 1.00 91.38 88 GLY A C 1
ATOM 708 O O . GLY A 1 88 ? -3.451 -6.254 -7.277 1.00 91.38 88 GLY A O 1
ATOM 709 N N . LEU A 1 89 ? -3.722 -4.159 -6.554 1.00 91.94 89 LEU A N 1
ATOM 710 C CA . LEU A 1 89 ? -2.847 -4.276 -5.391 1.00 91.94 89 LEU A CA 1
ATOM 711 C C . LEU A 1 89 ? -3.694 -4.606 -4.164 1.00 91.94 89 LEU A C 1
ATOM 713 O O . LEU A 1 89 ? -4.667 -3.904 -3.890 1.00 91.94 89 LEU A O 1
ATOM 717 N N . THR A 1 90 ? -3.319 -5.631 -3.403 1.00 91.69 90 THR A N 1
ATOM 718 C CA . THR A 1 90 ? -4.018 -5.975 -2.157 1.00 91.69 90 THR A CA 1
ATOM 719 C C . THR A 1 90 ? -3.039 -6.039 -0.997 1.00 91.69 90 THR A C 1
ATOM 721 O O . THR A 1 90 ? -2.041 -6.742 -1.061 1.00 91.69 90 THR A O 1
ATOM 724 N N . LEU A 1 91 ? -3.335 -5.319 0.075 1.00 91.50 91 LEU A N 1
ATOM 725 C CA . LEU A 1 91 ? -2.625 -5.347 1.346 1.00 91.50 91 LEU A CA 1
ATOM 726 C C . LEU A 1 91 ? -3.491 -6.075 2.371 1.00 91.50 91 LEU A C 1
ATOM 728 O O . LEU A 1 91 ? -4.651 -5.711 2.566 1.00 91.50 91 LEU A O 1
ATOM 732 N N . ILE A 1 92 ? -2.926 -7.082 3.027 1.00 90.31 92 ILE A N 1
ATOM 733 C CA . ILE A 1 92 ? -3.593 -7.842 4.086 1.00 90.31 92 ILE A CA 1
ATOM 734 C C . ILE A 1 92 ? -2.749 -7.732 5.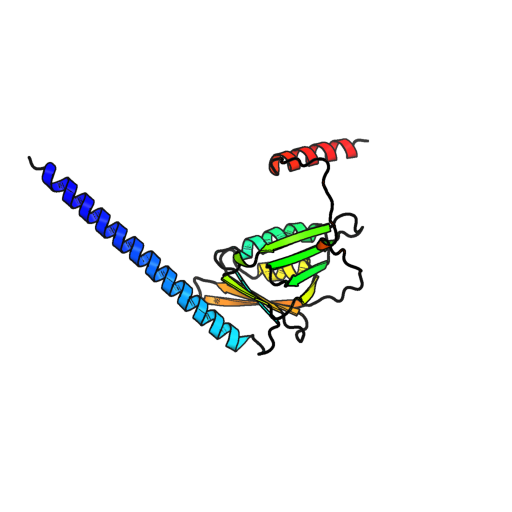347 1.00 90.31 92 ILE A C 1
ATOM 736 O O . ILE A 1 92 ? -1.567 -8.073 5.338 1.00 90.31 92 ILE A O 1
ATOM 740 N N . ALA A 1 93 ? -3.359 -7.257 6.426 1.00 89.62 93 ALA A N 1
ATOM 741 C CA . ALA A 1 93 ? -2.731 -7.128 7.732 1.00 89.62 93 ALA A CA 1
ATOM 742 C C . ALA A 1 93 ? -3.620 -7.754 8.805 1.00 89.62 93 ALA A C 1
ATOM 744 O O . ALA A 1 93 ? -4.843 -7.615 8.772 1.00 89.62 93 ALA A O 1
ATOM 745 N N . SER A 1 94 ? -2.992 -8.409 9.776 1.00 87.06 94 SER A N 1
ATOM 746 C CA . SER A 1 94 ? -3.666 -9.005 10.925 1.00 87.06 94 SER A CA 1
ATOM 747 C C . SER A 1 94 ? -3.188 -8.331 12.203 1.00 87.06 94 SER A C 1
ATOM 749 O O . SER A 1 94 ? -1.989 -8.125 12.384 1.00 87.06 94 SER A O 1
ATOM 751 N N . GLY A 1 95 ? -4.119 -7.998 13.097 1.00 83.00 95 GLY A N 1
ATOM 752 C CA . GLY A 1 95 ? -3.770 -7.538 14.440 1.00 83.00 95 GLY A CA 1
ATOM 753 C C . GLY A 1 95 ? -3.084 -8.635 15.264 1.00 83.00 95 GLY A C 1
ATOM 754 O O . GLY A 1 95 ? -3.184 -9.817 14.937 1.00 83.00 95 GLY A O 1
ATOM 755 N N . SER A 1 96 ? -2.439 -8.246 16.366 1.00 76.94 96 SER A N 1
ATOM 756 C CA . SER A 1 96 ? -1.613 -9.119 17.226 1.00 76.94 96 SER A CA 1
ATOM 757 C C . SER A 1 96 ? -2.336 -10.314 17.864 1.00 76.94 96 SER A 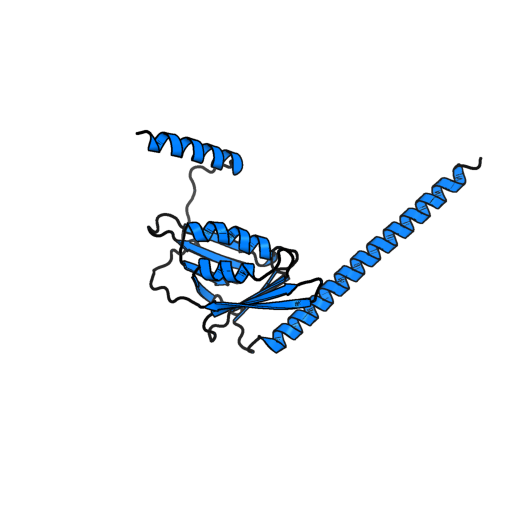C 1
ATOM 759 O O . SER A 1 96 ? -1.681 -11.239 18.330 1.00 76.94 96 SER A O 1
ATOM 761 N N . ALA A 1 97 ? -3.671 -10.306 17.901 1.00 76.31 97 ALA A N 1
ATOM 762 C CA . ALA A 1 97 ? -4.489 -11.418 18.393 1.00 76.31 97 ALA A CA 1
ATOM 763 C C . ALA A 1 97 ? -5.196 -12.202 17.269 1.00 76.31 97 ALA A C 1
ATOM 765 O O . ALA A 1 97 ? -6.027 -13.056 17.559 1.00 76.31 97 ALA A O 1
ATOM 766 N N . HIS A 1 98 ? -4.955 -11.860 15.998 1.00 72.69 98 HIS A N 1
ATOM 767 C CA . HIS A 1 98 ? -5.656 -12.386 14.814 1.00 72.69 98 HIS A CA 1
ATOM 768 C C . HIS A 1 98 ? -7.192 -12.269 14.824 1.00 72.69 98 HIS A C 1
ATOM 770 O O . HIS A 1 98 ? -7.865 -12.804 13.951 1.00 72.69 98 HIS A O 1
ATOM 776 N N . LEU A 1 99 ? -7.761 -11.521 15.775 1.00 80.88 99 LEU A N 1
ATOM 777 C CA . LEU A 1 99 ? -9.203 -11.261 15.863 1.00 80.88 99 LEU A CA 1
ATOM 778 C C . LEU A 1 99 ? -9.680 -10.207 14.858 1.00 80.88 99 LEU A C 1
ATOM 780 O O . LEU A 1 99 ? -10.867 -10.134 14.553 1.00 80.88 99 LEU A O 1
ATOM 784 N N . VAL A 1 100 ? -8.763 -9.369 14.371 1.00 84.19 100 VAL A N 1
ATOM 785 C CA . VAL A 1 100 ? -9.052 -8.293 13.423 1.00 84.19 100 VAL A CA 1
ATOM 786 C C . VAL A 1 100 ? -8.135 -8.447 12.225 1.00 84.19 100 VAL A C 1
ATOM 788 O O . VAL A 1 100 ? -6.911 -8.497 12.368 1.00 84.19 100 VAL A O 1
ATOM 791 N N . ILE A 1 101 ? -8.748 -8.488 11.048 1.00 86.94 101 ILE A N 1
ATOM 792 C CA . ILE A 1 101 ? -8.068 -8.551 9.762 1.00 86.94 101 ILE A CA 1
ATOM 793 C C . ILE A 1 101 ? -8.481 -7.315 8.978 1.00 86.94 101 ILE A C 1
ATOM 795 O O . ILE A 1 101 ? -9.671 -7.027 8.845 1.00 86.94 101 ILE A O 1
ATOM 799 N N . ALA A 1 102 ? -7.502 -6.588 8.455 1.00 88.94 102 ALA A N 1
ATOM 800 C CA . ALA A 1 102 ? -7.746 -5.483 7.549 1.00 88.94 102 ALA A CA 1
ATOM 801 C C . ALA A 1 102 ? -7.282 -5.848 6.146 1.00 88.94 102 ALA A C 1
ATOM 803 O O . ALA A 1 102 ? -6.171 -6.343 5.940 1.00 88.94 102 ALA A O 1
ATOM 804 N N . VAL A 1 103 ? -8.148 -5.543 5.185 1.00 89.38 103 VAL A N 1
ATOM 805 C CA . VAL A 1 103 ? -7.879 -5.685 3.759 1.00 89.38 103 VAL A CA 1
ATOM 806 C C . VAL A 1 103 ? -7.958 -4.317 3.134 1.00 89.38 103 VAL A C 1
ATOM 808 O O . VAL A 1 103 ? -8.965 -3.620 3.256 1.00 89.38 103 VAL A O 1
ATOM 811 N N . TYR A 1 104 ? -6.901 -3.945 2.434 1.00 90.81 104 TYR A N 1
ATOM 812 C CA . TYR A 1 104 ? -6.883 -2.758 1.608 1.00 90.81 104 TYR A CA 1
ATOM 813 C C . TYR A 1 104 ? -6.647 -3.171 0.163 1.00 90.81 104 TYR A C 1
ATOM 815 O O . TYR A 1 104 ? -5.630 -3.779 -0.155 1.00 90.81 104 TYR A O 1
ATOM 823 N N . HIS A 1 105 ? -7.601 -2.858 -0.708 1.00 91.50 105 HIS A N 1
ATOM 824 C CA . HIS A 1 105 ? -7.556 -3.231 -2.114 1.00 91.50 105 HIS A CA 1
ATOM 825 C C . HIS A 1 105 ? -7.616 -1.984 -2.994 1.00 91.50 105 HIS A C 1
ATOM 827 O O . HIS A 1 105 ? -8.532 -1.170 -2.869 1.00 91.50 105 HIS A O 1
ATOM 833 N N . VAL A 1 106 ? -6.651 -1.864 -3.904 1.00 91.56 106 VAL A N 1
ATOM 834 C CA . VAL A 1 106 ? -6.636 -0.851 -4.960 1.00 91.56 106 VAL A CA 1
ATOM 835 C C . VAL A 1 106 ? -6.814 -1.573 -6.292 1.00 91.56 106 VAL A C 1
ATOM 837 O O . VAL A 1 106 ? -5.916 -2.316 -6.696 1.00 91.56 106 VAL A O 1
ATOM 840 N N . PRO A 1 107 ? -7.937 -1.374 -6.996 1.00 92.00 107 PRO A N 1
ATOM 841 C CA . PRO A 1 107 ? -8.186 -2.069 -8.250 1.00 92.00 107 PRO A CA 1
ATOM 842 C C . PRO A 1 107 ? -7.222 -1.581 -9.339 1.00 92.00 107 PRO A C 1
ATOM 844 O O . PRO A 1 107 ? -6.870 -0.401 -9.380 1.00 92.00 107 PRO A O 1
ATOM 847 N N . PHE A 1 108 ? -6.846 -2.455 -10.279 1.00 92.00 108 PHE A N 1
ATOM 848 C CA . PHE A 1 108 ? -5.855 -2.148 -11.327 1.00 92.00 108 PHE A CA 1
ATOM 849 C C . PHE A 1 108 ? -6.178 -0.870 -12.130 1.00 92.00 108 PHE A C 1
ATOM 851 O O . PHE A 1 108 ? -5.284 -0.160 -12.579 1.00 92.00 108 PHE A O 1
ATOM 858 N N . ARG A 1 109 ? -7.468 -0.543 -12.289 1.00 90.81 109 ARG A N 1
ATOM 859 C CA . ARG A 1 109 ? -7.963 0.653 -13.000 1.00 90.81 109 ARG A CA 1
ATOM 860 C C . ARG A 1 109 ? -7.565 1.984 -12.352 1.00 90.81 109 ARG A C 1
ATOM 862 O O . ARG A 1 109 ? -7.641 3.027 -13.003 1.00 90.81 109 ARG A O 1
ATOM 869 N N . ASP A 1 110 ? -7.180 1.959 -11.079 1.00 89.50 110 ASP A N 1
ATOM 870 C CA . ASP A 1 110 ? -6.741 3.148 -10.349 1.00 89.50 110 ASP A CA 1
ATOM 871 C C . ASP A 1 110 ? -5.241 3.429 -10.543 1.00 89.50 110 ASP A C 1
ATOM 873 O O . ASP A 1 110 ? -4.750 4.481 -10.120 1.00 89.50 110 ASP A O 1
ATOM 877 N N . PHE A 1 111 ? -4.542 2.560 -11.273 1.00 90.50 111 PHE A N 1
ATOM 878 C CA . PHE A 1 111 ? -3.162 2.741 -11.700 1.00 90.50 111 PHE A CA 1
ATOM 879 C C . PHE A 1 111 ? -3.095 3.252 -13.145 1.00 90.50 111 PHE A C 1
ATOM 881 O O . PHE A 1 111 ? -3.895 2.881 -14.003 1.00 90.50 111 PHE A O 1
ATOM 888 N N . ASP A 1 112 ? -2.118 4.110 -13.427 1.00 90.94 112 ASP A N 1
ATOM 889 C CA . ASP A 1 112 ? -1.798 4.563 -14.784 1.00 90.94 112 ASP A CA 1
ATOM 890 C C . ASP A 1 112 ? -1.043 3.485 -15.579 1.00 90.94 112 ASP A C 1
ATOM 892 O O . ASP A 1 112 ? -1.187 3.387 -16.799 1.00 90.94 112 ASP A O 1
ATOM 896 N N . LEU A 1 113 ? -0.251 2.671 -14.876 1.00 89.31 113 LEU A N 1
ATOM 897 C CA . LEU A 1 113 ? 0.381 1.455 -15.376 1.00 89.31 113 LEU A CA 1
ATOM 898 C C . LEU A 1 113 ? 0.204 0.369 -14.318 1.00 89.31 113 LEU A C 1
ATOM 900 O O . LEU A 1 113 ? 0.546 0.583 -13.159 1.00 89.31 113 LEU A O 1
ATOM 904 N N . PHE A 1 114 ? -0.317 -0.782 -14.719 1.00 89.88 114 PHE A N 1
ATOM 905 C CA . PHE A 1 114 ? -0.402 -1.963 -13.873 1.00 89.88 114 PHE A CA 1
ATOM 906 C C . PHE A 1 114 ? 0.116 -3.145 -14.678 1.00 89.88 114 PHE A C 1
ATOM 908 O O . PHE A 1 114 ? -0.488 -3.533 -15.680 1.00 89.88 114 PHE A O 1
ATOM 915 N N . TYR A 1 115 ? 1.252 -3.683 -14.266 1.00 89.44 115 TYR A N 1
ATOM 916 C CA . TYR A 1 115 ? 1.846 -4.870 -14.850 1.00 89.44 115 TYR A CA 1
ATOM 917 C C . TYR A 1 115 ? 2.237 -5.820 -13.726 1.00 89.44 115 TYR A C 1
ATOM 919 O O . TYR A 1 115 ? 2.954 -5.437 -12.808 1.00 89.44 115 TYR A O 1
ATOM 927 N N . CYS A 1 116 ? 1.759 -7.054 -13.807 1.00 87.44 116 CYS A N 1
ATOM 928 C CA . CYS A 1 116 ? 2.180 -8.169 -12.971 1.00 87.44 116 CYS A CA 1
ATOM 929 C C . CYS A 1 116 ? 2.324 -9.375 -13.889 1.00 87.44 116 CYS A C 1
ATOM 931 O O . CYS A 1 116 ? 1.397 -9.692 -14.634 1.00 87.44 116 CYS A O 1
ATOM 933 N N . TYR A 1 117 ? 3.498 -9.999 -13.888 1.00 82.38 117 TYR A N 1
ATOM 934 C CA . TYR A 1 117 ? 3.760 -11.173 -14.714 1.00 82.38 117 TYR A CA 1
ATOM 935 C C . TYR A 1 117 ? 3.047 -12.414 -14.157 1.00 82.38 117 TYR A C 1
ATOM 937 O O . TYR A 1 117 ? 2.430 -13.173 -14.902 1.00 82.38 117 TYR A O 1
ATOM 945 N N . GLU A 1 118 ? 3.080 -12.576 -12.835 1.00 82.06 118 GLU A N 1
ATOM 946 C CA . GLU A 1 118 ? 2.439 -13.655 -12.086 1.00 82.06 118 GLU A CA 1
ATOM 947 C C . GLU A 1 118 ? 1.857 -13.109 -10.779 1.00 82.06 118 GLU A C 1
ATOM 949 O O . GLU A 1 118 ? 2.289 -12.069 -10.279 1.00 82.06 118 GLU A O 1
ATOM 954 N N . ASN A 1 119 ? 0.901 -13.838 -10.194 1.00 83.31 119 ASN A N 1
ATOM 955 C CA . ASN A 1 119 ? 0.416 -13.527 -8.855 1.00 83.31 119 ASN A CA 1
ATOM 956 C C . ASN A 1 119 ? 1.557 -13.742 -7.854 1.00 83.31 119 ASN A C 1
ATOM 958 O O . ASN A 1 119 ? 1.988 -14.875 -7.631 1.00 83.31 119 ASN A O 1
ATOM 962 N N . LYS A 1 120 ? 2.024 -12.656 -7.239 1.00 84.94 120 LYS A N 1
ATOM 963 C CA . LYS A 1 120 ? 3.083 -12.689 -6.228 1.00 84.94 120 LYS A CA 1
ATOM 964 C C . LYS A 1 120 ? 2.630 -12.060 -4.928 1.00 84.94 120 LYS A C 1
ATOM 966 O O . LYS A 1 120 ? 1.649 -11.312 -4.883 1.00 84.94 120 LYS A O 1
ATOM 971 N N . SER A 1 121 ? 3.367 -12.365 -3.872 1.00 88.06 121 SER A N 1
ATOM 972 C CA . SER A 1 121 ? 3.163 -11.757 -2.571 1.00 88.06 121 SER A CA 1
ATOM 973 C C . SER A 1 121 ? 4.481 -11.507 -1.865 1.00 88.06 121 SER A C 1
ATOM 975 O O . SER A 1 121 ? 5.358 -12.365 -1.891 1.00 88.06 121 SER A O 1
ATOM 977 N N . ALA A 1 122 ? 4.577 -10.375 -1.181 1.00 89.75 122 ALA A N 1
ATOM 978 C CA . ALA A 1 122 ? 5.708 -10.032 -0.339 1.00 89.75 122 ALA A CA 1
ATOM 979 C C . ALA A 1 122 ? 5.210 -9.525 1.008 1.00 89.75 122 ALA A C 1
ATOM 981 O O . ALA A 1 122 ? 4.320 -8.675 1.072 1.00 89.75 122 ALA A O 1
ATOM 982 N N . SER A 1 123 ? 5.795 -10.028 2.086 1.00 91.12 123 SER A N 1
ATOM 983 C CA . SER A 1 123 ? 5.510 -9.539 3.429 1.00 91.12 123 SER A CA 1
ATOM 984 C C . SER A 1 123 ? 6.437 -8.381 3.765 1.00 91.12 123 SER A C 1
ATOM 986 O O . SER A 1 123 ? 7.633 -8.437 3.498 1.00 91.12 123 SER A O 1
ATOM 988 N N . VAL A 1 124 ? 5.901 -7.308 4.337 1.00 92.94 124 VAL A N 1
ATOM 989 C CA . VAL A 1 124 ? 6.667 -6.098 4.654 1.00 92.94 124 VAL A CA 1
ATOM 990 C C . VAL A 1 124 ? 6.273 -5.530 6.006 1.00 92.94 124 VAL A C 1
ATOM 992 O O . VAL A 1 124 ? 5.106 -5.547 6.403 1.00 92.94 124 VAL A O 1
ATOM 995 N N . ASN A 1 125 ? 7.249 -4.950 6.700 1.00 93.19 125 ASN A N 1
ATOM 996 C CA . ASN A 1 125 ? 6.982 -4.143 7.880 1.00 93.19 125 ASN A CA 1
ATOM 997 C C . ASN A 1 125 ? 6.197 -2.876 7.484 1.00 93.19 125 ASN A C 1
ATOM 999 O O . ASN A 1 125 ? 6.691 -2.038 6.722 1.00 93.19 125 ASN A O 1
ATOM 1003 N N . LEU A 1 126 ? 4.985 -2.715 8.024 1.00 93.06 126 LEU A N 1
ATOM 1004 C CA . LEU A 1 126 ? 4.072 -1.620 7.680 1.00 93.06 126 LEU A CA 1
ATOM 1005 C C . LEU A 1 126 ? 4.651 -0.248 8.028 1.00 93.06 126 LEU A C 1
ATOM 1007 O O . LEU A 1 126 ? 4.514 0.701 7.256 1.00 93.06 126 LEU A O 1
ATOM 1011 N N . LYS A 1 127 ? 5.345 -0.145 9.166 1.00 93.56 127 LYS A N 1
ATOM 1012 C CA . LYS A 1 127 ? 5.996 1.099 9.588 1.00 93.56 127 LYS A CA 1
ATOM 1013 C C . LYS A 1 127 ? 7.112 1.495 8.625 1.00 93.56 127 LYS A C 1
ATOM 1015 O O . LYS A 1 127 ? 7.199 2.661 8.242 1.00 93.56 127 LYS A O 1
ATOM 1020 N N . GLY A 1 128 ? 7.932 0.533 8.207 1.00 93.56 128 GLY A N 1
ATOM 1021 C CA . GLY A 1 128 ? 8.966 0.734 7.195 1.00 93.56 128 GLY A CA 1
ATOM 1022 C C . GLY A 1 128 ? 8.377 1.171 5.853 1.00 93.56 128 GLY A C 1
ATOM 1023 O O . GLY A 1 128 ? 8.812 2.177 5.294 1.00 93.56 128 GLY A O 1
ATOM 1024 N N . LEU A 1 129 ? 7.339 0.477 5.375 1.00 94.44 129 LEU A N 1
ATOM 1025 C CA . LEU A 1 129 ? 6.628 0.825 4.142 1.00 94.44 129 LEU A CA 1
ATOM 1026 C C . LEU A 1 129 ? 6.088 2.262 4.178 1.00 94.44 129 LEU A C 1
ATOM 1028 O O . LEU A 1 129 ? 6.353 3.050 3.270 1.00 94.44 129 LEU A O 1
ATOM 1032 N N . TYR A 1 130 ? 5.383 2.633 5.247 1.00 94.69 130 TYR A N 1
ATOM 1033 C CA . TYR A 1 130 ? 4.829 3.976 5.413 1.00 94.69 130 TYR A CA 1
ATOM 1034 C C . TYR A 1 130 ? 5.909 5.060 5.455 1.00 94.69 130 TYR A C 1
ATOM 1036 O O . TYR A 1 130 ? 5.771 6.106 4.821 1.00 94.69 130 TYR A O 1
ATOM 1044 N N . GLN A 1 131 ? 7.016 4.823 6.165 1.00 94.62 131 GLN A N 1
ATOM 1045 C CA . GLN A 1 131 ? 8.142 5.759 6.186 1.00 94.62 131 GLN A CA 1
ATOM 1046 C C . GLN A 1 131 ? 8.723 5.983 4.787 1.00 94.62 131 GLN A C 1
ATOM 1048 O O . GLN A 1 131 ? 9.065 7.116 4.451 1.00 94.62 131 GLN A O 1
ATOM 1053 N N . ARG A 1 132 ? 8.812 4.934 3.958 1.00 95.19 132 ARG A N 1
ATOM 1054 C CA . ARG A 1 132 ? 9.285 5.066 2.573 1.00 95.19 132 ARG A CA 1
ATOM 1055 C C . ARG A 1 132 ? 8.281 5.777 1.676 1.00 95.19 132 ARG A C 1
ATOM 1057 O O . ARG A 1 132 ? 8.701 6.602 0.875 1.00 95.19 132 ARG A O 1
ATOM 1064 N N . LEU A 1 133 ? 6.984 5.533 1.840 1.00 93.06 133 LEU A N 1
ATOM 1065 C CA . LEU A 1 133 ? 5.939 6.253 1.102 1.00 93.06 133 LEU A CA 1
ATOM 1066 C C . LEU A 1 133 ? 5.912 7.756 1.400 1.00 93.06 133 LEU A C 1
ATOM 1068 O O . LEU A 1 133 ? 5.618 8.547 0.509 1.00 93.06 133 LEU A O 1
ATOM 1072 N N . ASN A 1 134 ? 6.291 8.161 2.614 1.00 93.06 134 ASN A N 1
ATOM 1073 C CA . ASN A 1 134 ? 6.422 9.573 2.989 1.00 93.06 134 ASN A CA 1
ATOM 1074 C C . ASN A 1 134 ? 7.657 10.279 2.397 1.00 93.06 134 ASN A C 1
ATOM 1076 O O . ASN A 1 134 ? 7.834 11.474 2.625 1.00 93.06 134 ASN A O 1
ATOM 1080 N N . LEU A 1 135 ? 8.516 9.579 1.645 1.00 92.06 135 LEU A N 1
ATOM 1081 C CA . LEU A 1 135 ? 9.583 10.228 0.874 1.00 92.06 135 LEU A CA 1
ATOM 1082 C C . LEU A 1 135 ? 9.033 10.994 -0.339 1.00 92.06 135 LEU A C 1
ATOM 1084 O O . LEU A 1 135 ? 9.697 11.908 -0.825 1.00 92.06 135 LEU A O 1
ATOM 1088 N N . GLY A 1 136 ? 7.846 10.620 -0.825 1.00 89.50 136 GLY A N 1
ATOM 1089 C CA . GLY A 1 136 ? 7.147 11.317 -1.898 1.00 89.50 136 GLY A CA 1
ATOM 1090 C C . GLY A 1 136 ? 6.317 12.495 -1.397 1.00 89.50 136 GLY A C 1
ATOM 1091 O O . GLY A 1 136 ? 5.717 12.456 -0.323 1.00 89.50 136 GLY A O 1
ATOM 1092 N N . GLY A 1 137 ? 6.237 13.546 -2.208 1.00 88.69 137 GLY A N 1
ATOM 1093 C CA . GLY A 1 137 ? 5.291 14.637 -2.016 1.00 88.69 137 GLY A CA 1
ATOM 1094 C C . GLY A 1 137 ? 3.847 14.230 -2.332 1.00 88.69 137 GLY A C 1
ATOM 1095 O O . GLY A 1 137 ? 3.584 13.274 -3.057 1.00 88.69 137 GLY A O 1
ATOM 1096 N N . ALA A 1 138 ? 2.881 15.018 -1.849 1.00 88.75 138 ALA A N 1
ATOM 1097 C CA . ALA A 1 138 ? 1.447 14.739 -2.006 1.00 88.75 138 ALA A CA 1
ATOM 1098 C C . ALA A 1 138 ? 0.959 14.643 -3.468 1.00 88.75 138 ALA A C 1
ATOM 1100 O O . ALA A 1 138 ? -0.088 14.057 -3.730 1.00 88.75 138 ALA A O 1
ATOM 1101 N N . TYR A 1 139 ? 1.701 15.227 -4.414 1.00 89.00 139 TYR A N 1
ATOM 1102 C CA . TYR A 1 139 ? 1.377 15.232 -5.845 1.00 89.00 139 TYR A CA 1
ATOM 1103 C C . TYR A 1 139 ? 2.358 14.419 -6.688 1.00 89.00 139 TYR A C 1
ATOM 1105 O O . TYR A 1 139 ? 2.218 14.393 -7.913 1.00 89.00 139 TYR A O 1
ATOM 1113 N N . ASP A 1 140 ? 3.348 13.790 -6.058 1.00 91.00 140 ASP A N 1
ATOM 1114 C CA . ASP A 1 140 ? 4.337 13.008 -6.781 1.00 91.00 140 ASP A CA 1
ATOM 1115 C C . ASP A 1 140 ? 3.681 11.756 -7.370 1.00 91.00 140 ASP A C 1
ATOM 1117 O O . ASP A 1 140 ? 2.742 11.179 -6.810 1.00 91.00 140 ASP A O 1
ATOM 1121 N N . ALA A 1 141 ? 4.172 11.351 -8.536 1.00 91.31 141 ALA A N 1
ATOM 1122 C CA . ALA A 1 141 ? 3.871 10.040 -9.076 1.00 91.31 141 ALA A CA 1
ATOM 1123 C C . ALA A 1 141 ? 4.587 8.986 -8.233 1.00 91.31 141 ALA A C 1
ATOM 1125 O O . ALA A 1 141 ? 5.763 9.169 -7.917 1.00 91.31 141 ALA A O 1
ATOM 1126 N N . ILE A 1 142 ? 3.907 7.890 -7.906 1.00 93.38 142 ILE A N 1
ATOM 1127 C CA . ILE A 1 142 ? 4.512 6.740 -7.231 1.00 93.38 142 ILE A CA 1
ATOM 1128 C C . ILE A 1 142 ? 4.604 5.592 -8.224 1.00 93.38 142 ILE A C 1
ATOM 1130 O O . ILE A 1 142 ? 3.599 5.221 -8.829 1.00 93.38 142 ILE A O 1
ATOM 1134 N N . ALA A 1 143 ? 5.793 5.022 -8.354 1.00 92.25 143 ALA A N 1
ATOM 1135 C CA . ALA A 1 143 ? 6.041 3.756 -9.014 1.00 92.25 143 ALA A CA 1
ATOM 1136 C C . ALA A 1 143 ? 6.414 2.707 -7.959 1.00 92.25 143 ALA A C 1
ATOM 1138 O O . ALA A 1 143 ? 7.243 2.975 -7.092 1.00 92.25 143 ALA A O 1
ATOM 1139 N N . ILE A 1 144 ? 5.800 1.531 -8.013 1.00 92.75 144 ILE A N 1
ATOM 1140 C CA . ILE A 1 144 ? 6.082 0.402 -7.126 1.00 92.75 144 ILE A CA 1
ATOM 1141 C C . ILE A 1 144 ? 6.626 -0.719 -8.000 1.00 92.75 144 ILE A C 1
ATOM 1143 O O . ILE A 1 144 ? 5.964 -1.133 -8.955 1.00 92.75 144 ILE A O 1
ATOM 1147 N N . TYR A 1 145 ? 7.815 -1.195 -7.659 1.00 91.19 145 TYR A N 1
ATOM 1148 C CA . TYR A 1 145 ? 8.479 -2.301 -8.328 1.00 91.19 145 TYR A CA 1
ATOM 1149 C C . TYR A 1 145 ? 8.706 -3.431 -7.341 1.00 91.19 145 TYR A C 1
ATOM 1151 O O . TYR A 1 145 ? 9.114 -3.200 -6.200 1.00 91.19 145 TYR A O 1
ATOM 1159 N N . PHE A 1 146 ? 8.447 -4.645 -7.800 1.00 89.62 146 PHE A N 1
ATOM 1160 C CA . PHE A 1 146 ? 8.741 -5.858 -7.061 1.00 89.62 146 PHE A CA 1
ATOM 1161 C C . PHE A 1 146 ? 9.356 -6.891 -8.009 1.00 89.62 146 PHE A C 1
ATOM 1163 O O . PHE A 1 146 ? 8.851 -7.112 -9.115 1.00 89.62 146 PHE A O 1
ATOM 1170 N N . ASP A 1 147 ? 10.457 -7.492 -7.575 1.00 84.19 147 ASP A N 1
ATOM 1171 C CA . ASP A 1 147 ? 11.179 -8.558 -8.263 1.00 84.19 147 ASP A CA 1
ATOM 1172 C C . ASP A 1 147 ? 11.494 -9.651 -7.227 1.00 84.19 147 ASP A C 1
ATOM 1174 O O . ASP A 1 147 ? 11.937 -9.345 -6.123 1.00 84.19 147 ASP A O 1
ATOM 1178 N N . ASP A 1 148 ? 11.249 -10.918 -7.572 1.00 73.75 148 ASP A N 1
ATOM 1179 C CA . ASP A 1 148 ? 11.472 -12.066 -6.679 1.00 73.75 148 ASP A CA 1
ATOM 1180 C C . ASP A 1 148 ? 12.963 -12.256 -6.343 1.00 73.75 148 ASP A C 1
ATOM 1182 O O . ASP A 1 148 ? 13.304 -12.913 -5.359 1.00 73.75 148 ASP A O 1
ATOM 1186 N N . PHE A 1 149 ? 13.858 -11.718 -7.178 1.00 67.19 149 PHE A N 1
ATOM 1187 C CA . PHE A 1 149 ? 15.304 -11.785 -6.970 1.00 67.19 149 PHE A CA 1
ATOM 1188 C C . PHE A 1 149 ? 15.857 -10.621 -6.138 1.00 67.19 149 PHE A C 1
ATOM 1190 O O . PHE A 1 149 ? 17.046 -10.626 -5.816 1.00 67.19 149 PHE A O 1
ATOM 1197 N N . GLU A 1 150 ? 15.033 -9.623 -5.819 1.00 68.44 150 GLU A N 1
ATOM 1198 C CA . GLU A 1 150 ? 15.421 -8.486 -4.989 1.00 68.44 150 GLU A CA 1
ATOM 1199 C C . GLU A 1 150 ? 14.923 -8.670 -3.549 1.00 68.44 150 GLU A C 1
ATOM 1201 O O . GLU A 1 150 ? 13.812 -9.133 -3.304 1.00 68.44 150 GLU A O 1
ATOM 1206 N N . ASP A 1 151 ? 15.730 -8.251 -2.568 1.00 83.31 151 ASP A N 1
ATOM 1207 C CA . ASP A 1 151 ? 15.421 -8.370 -1.132 1.00 83.31 151 ASP A CA 1
ATOM 1208 C C . ASP A 1 151 ? 14.295 -7.410 -0.662 1.00 83.31 151 ASP A C 1
ATOM 1210 O O . ASP A 1 151 ? 14.198 -7.072 0.525 1.00 83.31 151 ASP A O 1
ATOM 1214 N N . GLY A 1 152 ? 13.454 -6.892 -1.564 1.00 89.44 152 GLY A N 1
ATOM 1215 C CA . GLY A 1 152 ? 12.522 -5.817 -1.243 1.00 89.44 152 GLY A CA 1
ATOM 1216 C C . GLY A 1 152 ? 11.615 -5.329 -2.365 1.00 89.44 152 GLY A C 1
ATOM 1217 O O . GLY A 1 152 ? 11.661 -5.759 -3.511 1.00 89.44 152 GLY A O 1
ATOM 1218 N N . ILE A 1 153 ? 10.774 -4.368 -1.991 1.00 92.19 153 ILE A N 1
ATOM 1219 C CA . ILE A 1 153 ? 9.959 -3.553 -2.887 1.00 92.19 153 ILE A CA 1
ATOM 1220 C C . ILE A 1 153 ? 10.657 -2.206 -3.069 1.00 92.19 153 ILE A C 1
ATOM 1222 O O . ILE A 1 153 ? 11.003 -1.532 -2.090 1.00 92.19 153 ILE A O 1
ATOM 1226 N N . ILE A 1 154 ? 10.815 -1.775 -4.318 1.00 93.25 154 ILE A N 1
ATOM 1227 C CA . ILE A 1 154 ? 11.347 -0.455 -4.656 1.00 93.25 154 ILE A CA 1
ATOM 1228 C C . ILE A 1 154 ? 10.186 0.505 -4.913 1.00 93.25 154 ILE A C 1
ATOM 1230 O O . ILE A 1 154 ? 9.302 0.253 -5.727 1.00 93.25 154 ILE A O 1
ATOM 1234 N N . LEU A 1 155 ? 10.221 1.648 -4.238 1.00 93.94 155 LEU A N 1
ATOM 1235 C CA . LEU A 1 155 ? 9.312 2.767 -4.439 1.00 93.94 155 LEU A CA 1
ATOM 1236 C C . LEU A 1 155 ? 10.058 3.891 -5.154 1.00 93.94 155 LEU A C 1
ATOM 1238 O O . LEU A 1 155 ? 11.026 4.429 -4.618 1.00 93.94 155 LEU A O 1
ATOM 1242 N N . GLY A 1 156 ? 9.614 4.253 -6.351 1.00 92.88 156 GLY A N 1
ATOM 1243 C CA . GLY A 1 156 ? 10.066 5.437 -7.074 1.00 92.88 156 GLY A CA 1
ATOM 1244 C C . GLY A 1 156 ? 9.063 6.573 -6.918 1.00 92.88 156 GLY A C 1
ATOM 1245 O O . GLY A 1 156 ? 7.868 6.374 -7.107 1.00 92.88 156 GLY A O 1
ATOM 1246 N N . PHE A 1 157 ? 9.541 7.771 -6.611 1.00 93.44 157 PHE A N 1
ATOM 1247 C CA . PHE A 1 157 ? 8.734 8.982 -6.515 1.00 93.44 157 PHE A CA 1
ATOM 1248 C C . PHE A 1 157 ? 9.220 9.975 -7.552 1.00 93.44 157 PHE A C 1
ATOM 1250 O O . PHE A 1 157 ? 10.411 10.281 -7.598 1.00 93.44 157 PHE A O 1
ATOM 1257 N N . VAL A 1 158 ? 8.311 10.482 -8.379 1.00 91.12 158 VAL A N 1
ATOM 1258 C CA . VAL A 1 158 ? 8.648 11.463 -9.410 1.00 91.12 158 VAL A CA 1
ATOM 1259 C C . VAL A 1 158 ? 7.821 12.717 -9.212 1.00 91.12 158 VAL A C 1
ATOM 1261 O O . VAL A 1 158 ? 6.595 12.697 -9.349 1.00 91.12 158 VAL A O 1
ATOM 1264 N N . ASN A 1 159 ? 8.499 13.835 -8.970 1.00 89.69 159 ASN A N 1
ATOM 1265 C CA . ASN A 1 159 ? 7.824 15.117 -8.895 1.00 89.69 159 ASN A CA 1
ATOM 1266 C C . ASN A 1 159 ? 7.413 15.594 -10.300 1.00 89.69 159 ASN A C 1
ATOM 1268 O O . ASN A 1 159 ? 8.274 15.750 -11.173 1.00 89.69 159 ASN A O 1
ATOM 1272 N N . PRO A 1 160 ? 6.124 15.879 -10.548 1.00 85.31 160 PRO A N 1
ATOM 1273 C CA . PRO A 1 160 ? 5.653 16.242 -11.882 1.00 85.31 160 PRO A CA 1
ATOM 1274 C C . PRO A 1 160 ? 6.117 17.631 -12.342 1.00 85.31 160 PRO A C 1
ATOM 1276 O O . PRO A 1 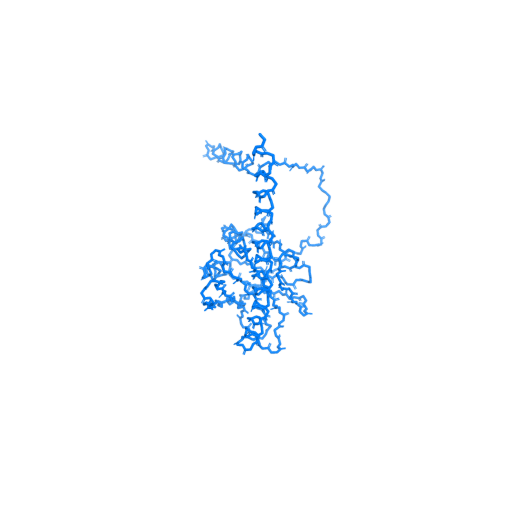160 ? 6.084 17.908 -13.540 1.00 85.31 160 PRO A O 1
ATOM 1279 N N . PHE A 1 161 ? 6.541 18.500 -11.418 1.00 87.75 161 PHE A N 1
ATOM 1280 C CA . PHE A 1 161 ? 6.941 19.879 -11.707 1.00 87.75 161 PHE A CA 1
ATOM 1281 C C . PHE A 1 161 ? 8.456 20.029 -11.860 1.00 87.75 161 PHE A C 1
ATOM 1283 O O . PHE A 1 161 ? 8.916 20.717 -12.767 1.00 87.75 161 PHE A O 1
ATOM 1290 N N . THR A 1 162 ? 9.232 19.403 -10.972 1.00 90.00 162 THR A N 1
ATOM 1291 C CA . THR A 1 162 ? 10.701 19.505 -10.962 1.00 90.00 162 THR A CA 1
ATOM 1292 C C . THR A 1 162 ? 11.383 18.357 -11.695 1.00 90.00 162 THR A C 1
ATOM 1294 O O . THR A 1 162 ? 12.579 18.445 -11.964 1.00 90.00 162 THR A O 1
ATOM 1297 N N . HIS A 1 163 ? 10.649 17.280 -12.002 1.00 86.12 163 HIS A N 1
ATOM 1298 C CA . HIS A 1 163 ? 11.179 16.023 -12.540 1.00 86.12 163 HIS A CA 1
ATOM 1299 C C . HIS A 1 163 ? 12.245 15.359 -11.654 1.00 86.12 163 HIS A C 1
ATOM 1301 O O . HIS A 1 163 ? 12.955 14.462 -12.107 1.00 86.12 163 HIS A O 1
ATOM 1307 N N . GLN A 1 164 ? 12.362 15.784 -10.394 1.00 89.62 164 GLN A N 1
ATOM 1308 C CA . GLN A 1 164 ? 13.232 15.130 -9.427 1.00 89.62 164 GLN A CA 1
ATOM 1309 C C . GLN A 1 164 ? 12.694 13.738 -9.106 1.00 89.62 164 GLN A C 1
ATOM 1311 O O . GLN A 1 164 ? 11.481 13.543 -8.992 1.00 89.62 164 GLN A O 1
ATOM 1316 N N . MET A 1 165 ? 13.622 12.793 -8.970 1.00 90.81 165 MET A N 1
ATOM 1317 C CA . MET A 1 165 ? 13.328 11.407 -8.633 1.00 90.81 165 MET A CA 1
ATOM 1318 C C . MET A 1 165 ? 13.911 11.072 -7.267 1.00 90.81 165 MET A C 1
ATOM 1320 O O . MET A 1 165 ? 15.090 11.328 -7.014 1.00 90.81 165 MET A O 1
ATOM 1324 N N . THR A 1 166 ? 13.092 10.460 -6.425 1.00 92.25 166 THR A N 1
ATOM 1325 C CA . THR A 1 166 ? 13.490 9.925 -5.123 1.00 92.25 166 THR A CA 1
ATOM 1326 C C . THR A 1 166 ? 13.146 8.446 -5.093 1.00 92.25 166 THR A C 1
ATOM 1328 O O . THR A 1 166 ? 12.134 8.040 -5.655 1.00 92.25 166 THR A O 1
ATOM 1331 N N . TYR A 1 167 ? 13.970 7.639 -4.431 1.00 92.75 167 TYR A N 1
ATOM 1332 C CA . TYR A 1 167 ? 13.749 6.201 -4.325 1.00 92.75 167 TYR A CA 1
ATOM 1333 C C . TYR A 1 167 ? 13.742 5.761 -2.863 1.00 92.75 167 TYR A C 1
ATOM 1335 O O . TYR A 1 167 ? 14.491 6.286 -2.037 1.00 92.75 167 TYR A O 1
ATOM 1343 N N . GLY A 1 168 ? 12.900 4.783 -2.549 1.00 92.44 168 GLY A N 1
ATOM 1344 C CA . GLY A 1 168 ? 12.841 4.123 -1.256 1.00 92.44 168 GLY A CA 1
ATOM 1345 C C . GLY A 1 168 ? 12.856 2.613 -1.433 1.00 92.44 168 GLY A C 1
ATOM 1346 O O . GLY A 1 168 ? 12.082 2.081 -2.214 1.00 92.44 168 GLY A O 1
ATOM 1347 N N . HIS A 1 169 ? 13.714 1.925 -0.686 1.00 93.62 169 HIS A N 1
ATOM 1348 C CA . HIS A 1 169 ? 13.711 0.466 -0.613 1.00 93.62 169 HIS A CA 1
ATOM 1349 C C . HIS A 1 169 ? 12.975 0.012 0.652 1.00 93.62 169 HIS A C 1
ATOM 1351 O O . HIS A 1 169 ? 13.264 0.507 1.755 1.00 93.62 169 HIS A O 1
ATOM 1357 N N . VAL A 1 170 ? 12.027 -0.908 0.488 1.00 94.25 170 VAL A N 1
ATOM 1358 C CA . VAL A 1 170 ? 11.269 -1.555 1.563 1.00 94.25 170 VAL A CA 1
ATOM 1359 C C . VAL A 1 170 ? 11.684 -3.024 1.600 1.00 94.25 170 VAL A C 1
ATOM 1361 O O . VAL A 1 170 ? 11.300 -3.762 0.699 1.00 94.25 170 VAL A O 1
ATOM 1364 N N . PRO A 1 171 ? 12.465 -3.463 2.600 1.00 92.94 171 PRO A N 1
ATOM 1365 C CA . PRO A 1 171 ? 12.913 -4.847 2.658 1.00 92.94 171 PRO A CA 1
ATOM 1366 C C . PRO A 1 171 ? 11.733 -5.802 2.865 1.00 92.94 171 PRO A C 1
ATOM 1368 O O . PRO A 1 171 ? 10.828 -5.510 3.660 1.00 92.94 171 PRO A O 1
ATOM 1371 N N . VAL A 1 172 ? 11.764 -6.946 2.180 1.00 91.38 172 VAL A N 1
ATOM 1372 C CA . VAL A 1 172 ? 10.841 -8.049 2.465 1.00 91.38 172 VAL A CA 1
ATOM 1373 C C . VAL A 1 172 ? 11.171 -8.607 3.848 1.00 91.38 172 VAL A C 1
ATOM 1375 O O . VAL A 1 172 ? 12.325 -8.708 4.255 1.00 91.38 172 VAL A O 1
ATOM 1378 N N . THR A 1 173 ? 10.133 -8.918 4.610 1.00 88.25 173 THR A N 1
ATOM 1379 C CA . THR A 1 173 ? 10.223 -9.573 5.912 1.00 88.25 173 THR A CA 1
ATOM 1380 C C . THR A 1 173 ? 9.780 -11.018 5.744 1.00 88.25 173 THR A C 1
ATOM 1382 O O . THR A 1 173 ? 8.717 -11.266 5.181 1.00 88.25 173 THR A O 1
ATOM 1385 N N . GLU A 1 174 ? 10.562 -11.977 6.232 1.00 77.75 174 GLU A N 1
ATOM 1386 C CA . GLU A 1 174 ? 10.102 -13.363 6.315 1.00 77.75 174 GLU A CA 1
ATOM 1387 C C . GLU A 1 174 ? 8.988 -13.462 7.358 1.00 77.75 174 GLU A C 1
ATOM 1389 O O . GLU A 1 174 ? 9.163 -13.055 8.508 1.00 77.75 174 GLU A O 1
ATOM 1394 N N . VAL A 1 175 ? 7.836 -13.998 6.963 1.00 69.75 175 VAL A N 1
ATOM 1395 C CA . VAL A 1 175 ? 6.721 -14.258 7.876 1.00 69.75 175 VAL A CA 1
ATOM 1396 C C . VAL A 1 175 ? 6.439 -15.750 7.872 1.00 69.75 175 VAL A C 1
ATOM 1398 O O . VAL A 1 175 ? 6.330 -16.360 6.813 1.00 69.75 175 VAL A O 1
ATOM 1401 N N . TYR A 1 176 ? 6.343 -16.320 9.070 1.00 56.75 176 TYR A N 1
ATOM 1402 C CA . TYR A 1 176 ? 6.112 -17.748 9.309 1.00 56.75 176 TYR A CA 1
ATOM 1403 C C . TYR A 1 176 ? 4.634 -18.079 9.582 1.00 56.75 176 TYR A C 1
ATOM 1405 O O . TYR A 1 176 ? 4.317 -19.220 9.904 1.00 56.75 176 TYR A O 1
ATOM 1413 N N . GLU A 1 177 ? 3.740 -17.092 9.512 1.00 56.12 177 GLU A N 1
ATOM 1414 C CA . GLU A 1 177 ? 2.339 -17.234 9.913 1.00 56.12 177 GLU A CA 1
ATOM 1415 C C . GLU A 1 177 ? 1.409 -17.602 8.756 1.00 56.12 177 GLU A C 1
ATOM 1417 O O . GLU A 1 177 ? 1.467 -17.025 7.670 1.00 56.12 177 GLU A O 1
ATOM 1422 N N . ASP A 1 178 ? 0.499 -18.535 9.044 1.00 56.16 178 ASP A N 1
ATOM 1423 C CA . ASP A 1 178 ? -0.624 -18.891 8.187 1.00 56.16 178 ASP A CA 1
ATOM 1424 C C . ASP A 1 178 ? -1.556 -17.687 8.044 1.00 56.16 178 ASP A C 1
ATOM 1426 O O . ASP A 1 178 ? -2.239 -17.255 8.975 1.00 56.16 178 ASP A O 1
ATOM 1430 N N . HIS A 1 179 ? -1.571 -17.113 6.851 1.00 62.31 179 HIS A N 1
ATOM 1431 C CA . HIS A 1 179 ? -2.410 -15.970 6.553 1.00 62.31 179 HIS A CA 1
ATOM 1432 C C . HIS A 1 179 ? -3.808 -16.418 6.135 1.00 62.31 179 HIS A C 1
ATOM 1434 O O . HIS A 1 179 ? -3.971 -17.341 5.340 1.00 62.31 179 HIS A O 1
ATOM 1440 N N . VAL A 1 180 ? -4.827 -15.732 6.650 1.00 65.12 180 VAL A N 1
ATOM 1441 C CA . VAL A 1 180 ? -6.223 -15.999 6.293 1.00 65.12 180 VAL A CA 1
ATOM 1442 C C . VAL A 1 180 ? -6.449 -15.601 4.835 1.00 65.12 180 VAL A C 1
ATOM 1444 O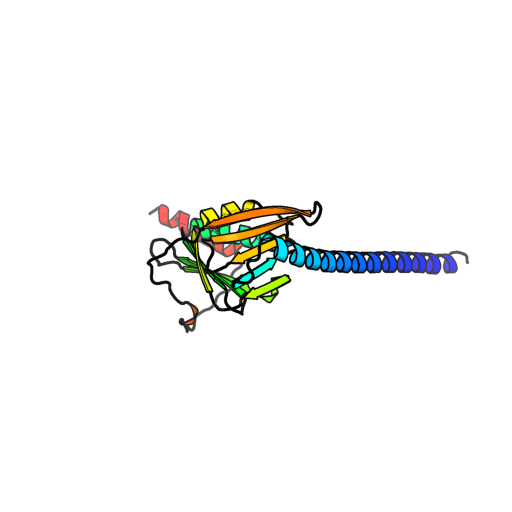 O . VAL A 1 180 ? -6.312 -14.425 4.483 1.00 65.12 180 VAL A O 1
ATOM 1447 N N . ASP A 1 181 ? -6.799 -16.567 3.982 1.00 66.69 181 ASP A N 1
ATOM 1448 C CA . ASP A 1 181 ? -7.273 -16.263 2.635 1.00 66.69 181 ASP A CA 1
ATOM 1449 C C . ASP A 1 181 ? -8.749 -15.871 2.690 1.00 66.69 181 ASP A C 1
ATOM 1451 O O . ASP A 1 181 ? -9.642 -16.678 2.934 1.00 66.69 181 ASP A O 1
ATOM 1455 N N . ILE A 1 182 ? -9.000 -14.578 2.521 1.00 66.19 182 ILE A N 1
ATOM 1456 C CA . ILE A 1 182 ? -10.331 -13.988 2.686 1.00 66.19 182 ILE A CA 1
ATOM 1457 C C . ILE A 1 182 ? -11.221 -14.320 1.485 1.00 66.19 182 ILE A C 1
ATOM 1459 O O . ILE A 1 182 ? -12.442 -14.294 1.602 1.00 66.19 182 ILE A O 1
ATOM 1463 N N . ASN A 1 183 ? -10.627 -14.694 0.348 1.00 63.06 183 ASN A N 1
ATOM 1464 C CA . ASN A 1 183 ? -11.374 -15.084 -0.846 1.00 63.06 183 ASN A CA 1
ATOM 1465 C C . ASN A 1 183 ? -12.092 -16.432 -0.687 1.00 63.06 183 ASN A C 1
ATOM 1467 O O . ASN A 1 183 ? -13.073 -16.678 -1.385 1.00 63.06 183 ASN A O 1
ATOM 1471 N N . ASP A 1 184 ? -11.654 -17.274 0.252 1.00 57.09 184 ASP A N 1
ATOM 1472 C CA . ASP A 1 184 ? -12.310 -18.552 0.552 1.00 57.09 184 ASP A CA 1
ATOM 1473 C C . ASP A 1 184 ? -13.531 -18.381 1.470 1.00 57.09 184 ASP A C 1
ATOM 1475 O O . ASP A 1 184 ? -14.266 -19.331 1.758 1.00 57.09 184 ASP A O 1
ATOM 1479 N N . ILE A 1 185 ? -13.778 -17.151 1.922 1.00 63.66 185 ILE A N 1
ATOM 1480 C CA . ILE A 1 185 ? -14.823 -16.829 2.875 1.00 63.66 185 ILE A CA 1
ATOM 1481 C C . ILE A 1 185 ? -16.110 -16.443 2.130 1.00 63.66 185 ILE A C 1
ATOM 1483 O O . ILE A 1 185 ? -16.427 -15.272 1.932 1.00 63.66 185 ILE A O 1
ATOM 1487 N N . ASN A 1 186 ? -16.896 -17.448 1.744 1.00 63.78 186 ASN A N 1
ATOM 1488 C CA . ASN A 1 186 ? -18.283 -17.250 1.314 1.00 63.78 186 ASN A CA 1
ATOM 1489 C C . ASN A 1 186 ? -19.193 -17.127 2.548 1.00 63.78 186 ASN A C 1
ATOM 1491 O O . ASN A 1 186 ? -19.767 -18.116 3.006 1.00 63.78 186 ASN A O 1
ATOM 1495 N N . PHE A 1 187 ? -19.322 -15.917 3.097 1.00 75.75 187 PHE A N 1
ATOM 1496 C CA . PHE A 1 187 ? -20.330 -15.614 4.116 1.00 75.75 187 PHE A CA 1
ATOM 1497 C C . PHE A 1 187 ? -21.480 -14.796 3.532 1.00 75.75 187 PHE A C 1
ATOM 1499 O O . PHE A 1 187 ? -21.276 -13.786 2.860 1.00 75.75 187 PHE A O 1
ATOM 1506 N N . GLU A 1 188 ? -22.704 -15.211 3.849 1.00 82.81 188 GLU A N 1
ATOM 1507 C CA . GLU A 1 188 ? -23.890 -14.379 3.688 1.00 82.81 188 GLU A CA 1
ATOM 1508 C C . GLU A 1 188 ? -24.136 -13.631 5.001 1.00 82.81 188 GLU A C 1
ATOM 1510 O O . GLU A 1 188 ? -24.295 -14.238 6.060 1.00 82.81 188 GLU A O 1
ATOM 1515 N N . TYR A 1 189 ? -24.139 -12.300 4.945 1.00 86.12 189 TYR A N 1
ATOM 1516 C CA . TYR A 1 189 ? -24.468 -11.471 6.101 1.00 86.12 189 TYR A CA 1
ATOM 1517 C C . TYR A 1 189 ? -25.983 -11.461 6.322 1.00 86.12 189 TYR A C 1
ATOM 1519 O O . TYR A 1 189 ? -26.736 -11.120 5.412 1.00 86.12 189 TYR A O 1
ATOM 1527 N N . GLU A 1 190 ? -26.432 -11.760 7.543 1.00 93.19 190 GLU A N 1
ATOM 1528 C CA . GLU A 1 190 ? -27.858 -11.696 7.904 1.00 93.19 190 GLU A CA 1
ATOM 1529 C C . GLU A 1 190 ? -28.419 -10.270 7.801 1.00 93.19 190 GLU A C 1
ATOM 1531 O O . GLU A 1 190 ? -29.574 -10.064 7.426 1.00 93.19 190 GLU A O 1
ATOM 1536 N N . VAL A 1 191 ? -27.596 -9.272 8.138 1.00 94.25 191 VAL A N 1
ATOM 1537 C CA . VAL A 1 191 ? -27.967 -7.855 8.135 1.00 94.25 191 VAL A CA 1
ATOM 1538 C C . VAL A 1 191 ? -26.795 -7.018 7.631 1.00 94.25 191 VAL A C 1
ATOM 1540 O O . VAL A 1 191 ? -25.661 -7.185 8.074 1.00 94.25 191 VAL A O 1
ATOM 1543 N N . VAL A 1 192 ? -27.085 -6.066 6.741 1.00 92.62 192 VAL A N 1
ATOM 1544 C CA . VAL A 1 192 ? -26.128 -5.067 6.248 1.00 92.62 192 VAL A CA 1
ATOM 1545 C C . VAL A 1 192 ? -26.658 -3.677 6.583 1.00 92.62 192 VAL A C 1
ATOM 1547 O O . VAL A 1 192 ? -27.777 -3.329 6.208 1.00 92.62 192 VAL A O 1
ATOM 1550 N N . VAL A 1 193 ? -25.854 -2.873 7.282 1.00 94.25 193 VAL A N 1
ATOM 1551 C CA . VAL A 1 193 ? -26.214 -1.504 7.678 1.00 94.25 193 VAL A CA 1
ATOM 1552 C C . VAL A 1 193 ? -25.183 -0.526 7.125 1.00 94.25 193 VAL A C 1
ATOM 1554 O O . VAL A 1 193 ? -23.986 -0.689 7.341 1.00 94.25 193 VAL A O 1
ATOM 1557 N N . GLY A 1 194 ? -25.650 0.508 6.424 1.00 95.50 194 GLY A N 1
ATOM 1558 C CA . GLY A 1 194 ? -24.821 1.631 5.987 1.00 95.50 194 GLY A CA 1
ATOM 1559 C C . GLY A 1 194 ? -24.990 2.820 6.927 1.00 95.50 194 GLY A C 1
ATOM 1560 O O . GLY A 1 194 ? -26.092 3.349 7.048 1.00 95.50 194 GLY A O 1
ATOM 1561 N N . ILE A 1 195 ? -23.906 3.250 7.572 1.00 95.62 195 ILE A N 1
ATOM 1562 C CA . ILE A 1 195 ? -23.877 4.412 8.471 1.00 95.62 195 ILE A CA 1
ATOM 1563 C C . ILE A 1 195 ? -22.755 5.348 8.001 1.00 95.62 195 ILE A C 1
ATOM 1565 O O . ILE A 1 195 ? -21.679 4.856 7.649 1.00 95.62 195 ILE A O 1
ATOM 1569 N N . PRO A 1 196 ? -22.959 6.677 7.987 1.00 96.69 196 PRO A N 1
ATOM 1570 C CA . PRO A 1 196 ? -21.872 7.626 7.764 1.00 96.69 196 PRO A CA 1
ATOM 1571 C C . PRO A 1 196 ? -20.711 7.393 8.744 1.00 96.69 196 PRO A C 1
ATOM 1573 O O . PRO A 1 196 ? -20.922 7.216 9.946 1.00 96.69 196 PRO A O 1
ATOM 1576 N N . SER A 1 197 ? -19.477 7.373 8.237 1.00 93.12 197 SER A N 1
ATOM 1577 C CA . SER A 1 197 ? -18.296 6.996 9.027 1.00 93.12 197 SER A CA 1
ATOM 1578 C C . SER A 1 197 ? -18.036 7.935 10.208 1.00 93.12 197 SER A C 1
ATOM 1580 O O . SER A 1 197 ? -17.564 7.498 11.253 1.00 93.12 197 SER A O 1
ATOM 1582 N N . ASP A 1 198 ? -18.359 9.218 10.055 1.00 94.94 198 ASP A N 1
ATOM 1583 C CA . ASP A 1 198 ? -18.270 10.235 11.103 1.00 94.94 198 ASP A CA 1
ATOM 1584 C C . ASP A 1 198 ? -19.252 9.958 12.251 1.00 94.94 198 ASP A C 1
ATOM 1586 O O . ASP A 1 198 ? -18.866 10.001 13.420 1.00 94.94 198 ASP A O 1
ATOM 1590 N N . GLN A 1 199 ? -20.494 9.590 11.925 1.00 95.88 199 GLN A N 1
ATOM 1591 C CA . GLN A 1 199 ? -21.504 9.214 12.916 1.00 95.88 199 GLN A CA 1
ATOM 1592 C C . GLN A 1 199 ? -21.130 7.917 13.632 1.00 95.88 199 GLN A C 1
ATOM 1594 O O . GLN A 1 199 ? -21.197 7.854 14.859 1.00 95.88 199 GLN A O 1
ATOM 1599 N N . PHE A 1 200 ? -20.687 6.904 12.883 1.00 95.31 200 PHE A N 1
ATOM 1600 C CA . PHE A 1 200 ? -20.237 5.642 13.464 1.00 95.31 200 PHE A CA 1
ATOM 1601 C C . PHE A 1 200 ? -19.050 5.856 14.413 1.00 95.31 200 PHE A C 1
ATOM 1603 O O . PHE A 1 200 ? -19.082 5.398 15.554 1.00 95.31 200 PHE A O 1
ATOM 1610 N N . SER A 1 201 ? -18.042 6.623 13.986 1.00 92.88 201 SER A N 1
ATOM 1611 C CA . SER A 1 201 ? -16.889 6.965 14.825 1.00 92.88 201 SER A CA 1
ATOM 1612 C C . SER A 1 201 ? -17.311 7.685 16.105 1.00 92.88 201 SER A C 1
ATOM 1614 O O . SER A 1 201 ? -16.822 7.349 17.182 1.00 92.88 201 SER A O 1
ATOM 1616 N N . TYR A 1 202 ? -18.228 8.653 16.010 1.00 94.25 202 TYR A N 1
ATOM 1617 C CA . TYR A 1 202 ? -18.744 9.360 17.180 1.00 94.25 202 TYR A CA 1
ATOM 1618 C C . TYR A 1 202 ? -19.440 8.406 18.161 1.00 94.25 202 TYR A C 1
ATOM 1620 O O . TYR A 1 202 ? -19.150 8.444 19.356 1.00 94.25 202 TYR A O 1
ATOM 1628 N N . MET A 1 203 ? -20.303 7.511 17.668 1.00 94.69 203 MET A N 1
ATOM 1629 C CA . MET A 1 203 ? -20.982 6.512 18.501 1.00 94.69 203 MET A CA 1
ATOM 1630 C C . MET A 1 203 ? -19.990 5.591 19.220 1.00 94.69 203 MET A C 1
ATOM 1632 O O . MET A 1 203 ? -20.131 5.371 20.422 1.00 94.69 203 MET A O 1
ATOM 1636 N N . MET A 1 204 ? -18.968 5.091 18.516 1.00 92.88 204 MET A N 1
ATOM 1637 C CA . MET A 1 204 ? -17.949 4.219 19.112 1.00 92.88 204 MET A CA 1
ATOM 1638 C C . MET A 1 204 ? -17.155 4.933 20.208 1.00 92.88 204 MET A C 1
ATOM 1640 O O . MET A 1 204 ? -16.924 4.360 21.270 1.00 92.88 204 MET A O 1
ATOM 1644 N N . MET A 1 205 ? -16.793 6.204 19.997 1.00 90.88 205 MET A N 1
ATOM 1645 C CA . MET A 1 205 ? -16.106 6.999 21.019 1.00 90.88 205 MET A CA 1
ATOM 1646 C C . MET A 1 205 ? -16.951 7.180 22.283 1.00 90.88 205 MET A C 1
ATOM 1648 O O . MET A 1 205 ? -16.414 7.094 23.383 1.00 90.88 205 MET A O 1
ATOM 1652 N N . GLN A 1 206 ? -18.258 7.423 22.146 1.00 91.88 206 GLN A N 1
ATOM 1653 C CA . GLN A 1 206 ? -19.146 7.566 23.305 1.00 91.88 206 GLN A CA 1
ATOM 1654 C C . GLN A 1 206 ? -19.286 6.251 24.081 1.00 91.88 206 GLN A C 1
ATOM 1656 O O . GLN A 1 206 ? -19.224 6.259 25.307 1.00 91.88 206 GLN A O 1
ATOM 1661 N N . LEU A 1 207 ? -19.428 5.120 23.382 1.00 91.38 207 LEU A N 1
ATOM 1662 C CA . LEU A 1 207 ? -19.539 3.806 24.024 1.00 91.38 207 LEU A CA 1
ATOM 1663 C C . LEU A 1 207 ? -18.258 3.411 24.767 1.00 91.38 207 LEU A C 1
ATOM 1665 O O . LEU A 1 207 ? -18.337 2.936 25.897 1.00 91.38 207 LEU A O 1
ATOM 1669 N N . ALA A 1 208 ? -17.089 3.679 24.179 1.00 87.69 208 ALA A N 1
ATOM 1670 C CA . ALA A 1 208 ? -15.803 3.376 24.803 1.00 87.69 208 ALA A CA 1
ATOM 1671 C C . ALA A 1 208 ? -15.573 4.145 26.118 1.00 87.69 208 ALA A C 1
ATOM 1673 O O . ALA A 1 208 ? -14.873 3.657 27.001 1.00 87.69 208 ALA A O 1
ATOM 1674 N N . ILE A 1 209 ? -16.147 5.344 26.272 1.00 83.94 209 ILE A N 1
ATOM 1675 C CA . ILE A 1 209 ? -16.065 6.105 27.530 1.00 83.94 209 ILE A CA 1
ATOM 1676 C C . ILE A 1 209 ? -16.878 5.407 28.622 1.00 83.94 209 ILE A C 1
ATOM 1678 O O . ILE A 1 209 ? -16.369 5.209 29.719 1.00 83.94 209 ILE A O 1
ATOM 1682 N N . VAL A 1 210 ? -18.108 4.990 28.306 1.00 77.94 210 VAL A N 1
ATOM 1683 C CA . VAL A 1 210 ? -19.013 4.354 29.276 1.00 77.94 210 VAL A CA 1
ATOM 1684 C C . VAL A 1 210 ? -18.449 3.028 29.785 1.00 77.94 210 VAL A C 1
ATOM 1686 O O . VAL A 1 210 ? -18.577 2.736 30.966 1.00 77.94 210 VAL A O 1
ATOM 1689 N N . GLU A 1 211 ? -17.807 2.233 28.929 1.00 73.56 211 GLU A N 1
ATOM 1690 C CA . GLU A 1 211 ? -17.258 0.925 29.314 1.00 73.56 211 GLU A CA 1
ATOM 1691 C C . GLU A 1 211 ? -16.077 1.026 30.296 1.00 73.56 211 GLU A C 1
ATOM 1693 O O . GLU A 1 211 ? -15.893 0.139 31.119 1.00 73.56 211 GLU A O 1
ATOM 1698 N N . ASN A 1 212 ? -15.321 2.129 30.271 1.00 61.09 212 ASN A N 1
ATOM 1699 C CA . ASN A 1 212 ? -14.194 2.357 31.185 1.00 61.09 212 ASN A CA 1
ATOM 1700 C C . ASN A 1 212 ? -14.604 2.948 32.551 1.00 61.09 212 ASN A C 1
ATOM 1702 O O . ASN A 1 212 ? -13.741 3.168 33.401 1.00 61.09 212 ASN A O 1
ATOM 1706 N N . GLU A 1 213 ? -15.891 3.247 32.761 1.00 57.78 213 GLU A N 1
ATOM 1707 C CA . GLU A 1 213 ? -16.426 3.763 34.032 1.00 57.78 213 GLU A CA 1
ATOM 1708 C C . GLU A 1 213 ? -16.998 2.662 34.952 1.00 57.78 213 GLU A C 1
ATOM 1710 O O . GLU A 1 213 ? -17.448 2.970 36.060 1.00 57.78 213 GLU A O 1
ATOM 1715 N N . TRP A 1 214 ? -16.945 1.393 34.527 1.00 47.25 214 TRP A N 1
ATOM 1716 C CA . TRP A 1 214 ? -17.342 0.206 35.302 1.00 47.25 214 TRP A CA 1
ATOM 1717 C C . TRP A 1 214 ? -16.140 -0.680 35.641 1.00 47.25 214 TRP A C 1
ATOM 1719 O O . TRP A 1 214 ? -16.223 -1.376 36.680 1.00 47.25 214 TRP A O 1
#

Organism: Cephalotus follicularis (NCBI:txid3775)

InterPro domains:
  IPR000730 Proliferating cell nuclear antigen, PCNA [PTHR11352] (62-208)
  IPR022648 Proliferating cell nuclear antigen, PCNA, N-terminal [PF00705] (62-166)
  IPR046938 DNA clamp superfamily [SSF55979] (69-167)